Protein AF-A0A2W6V1S8-F1 (afdb_monomer_lite)

Structure (mmCIF, N/CA/C/O backbone):
data_AF-A0A2W6V1S8-F1
#
_entry.id   AF-A0A2W6V1S8-F1
#
loop_
_atom_site.group_PDB
_atom_site.id
_atom_site.type_symbol
_atom_site.label_atom_id
_atom_site.label_alt_id
_atom_site.label_comp_id
_atom_site.label_asym_id
_atom_site.label_entity_id
_atom_site.label_seq_id
_atom_site.pdbx_PDB_ins_code
_atom_site.Cartn_x
_atom_site.Cartn_y
_atom_site.Cartn_z
_atom_site.occupancy
_atom_site.B_iso_or_equiv
_atom_site.auth_seq_id
_atom_site.auth_comp_id
_atom_site.auth_asym_id
_atom_site.auth_atom_id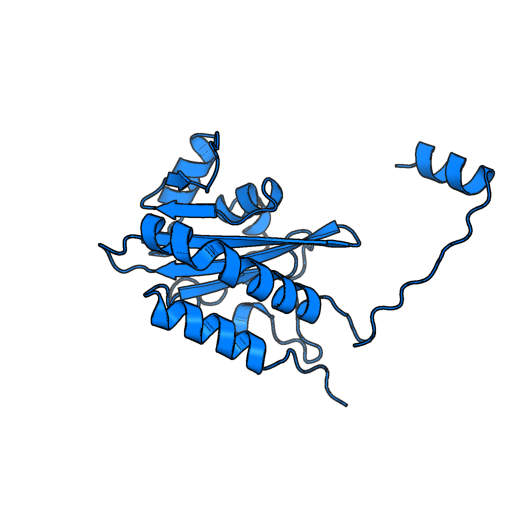
_atom_site.pdbx_PDB_model_num
ATOM 1 N N . MET A 1 1 ? -7.104 -3.682 -29.035 1.00 32.12 1 MET A N 1
ATOM 2 C CA . MET A 1 1 ? -7.881 -4.450 -28.036 1.00 32.12 1 MET A CA 1
ATOM 3 C C . MET A 1 1 ? -7.540 -3.855 -26.681 1.00 32.12 1 MET A C 1
ATOM 5 O O . MET A 1 1 ? -6.360 -3.729 -26.397 1.00 32.12 1 MET A O 1
ATOM 9 N N . ASN A 1 2 ? -8.551 -3.353 -25.969 1.00 35.34 2 ASN A N 1
ATOM 10 C CA . ASN A 1 2 ? -8.453 -2.387 -24.867 1.00 35.34 2 ASN A CA 1
ATOM 11 C C . ASN A 1 2 ? -7.480 -2.772 -23.744 1.00 35.34 2 ASN A C 1
ATOM 13 O O . ASN A 1 2 ? -7.500 -3.899 -23.252 1.00 35.34 2 ASN A O 1
ATOM 17 N N . ALA A 1 3 ? -6.720 -1.776 -23.284 1.00 43.97 3 ALA A N 1
ATOM 18 C CA . ALA A 1 3 ? -6.007 -1.768 -22.014 1.00 43.97 3 ALA A CA 1
ATOM 19 C C . ALA A 1 3 ? -7.018 -1.728 -20.857 1.00 43.97 3 ALA A C 1
ATOM 21 O O . ALA A 1 3 ? -7.276 -0.692 -20.251 1.00 43.97 3 ALA A O 1
ATOM 22 N N . MET A 1 4 ? -7.652 -2.866 -20.600 1.00 51.81 4 MET A N 1
ATOM 23 C CA . MET A 1 4 ? -8.463 -3.060 -19.413 1.00 51.81 4 MET A CA 1
ATOM 24 C C . MET A 1 4 ? -7.493 -3.471 -18.309 1.00 51.81 4 MET A C 1
ATOM 26 O O . MET A 1 4 ? -6.928 -4.565 -18.358 1.00 51.81 4 MET A O 1
ATOM 30 N N . LEU A 1 5 ? -7.275 -2.597 -17.320 1.00 60.44 5 LEU A N 1
ATOM 31 C CA . LEU A 1 5 ? -6.944 -3.073 -15.975 1.00 60.44 5 LEU A CA 1
ATOM 32 C C . LEU A 1 5 ? -7.872 -4.264 -15.713 1.00 60.44 5 LEU A C 1
ATOM 34 O O . LEU A 1 5 ? -9.068 -4.106 -15.977 1.00 60.44 5 LEU A O 1
ATOM 38 N N . PRO A 1 6 ? -7.391 -5.447 -15.295 1.00 69.25 6 PRO A N 1
ATOM 39 C CA . PRO A 1 6 ? -8.300 -6.561 -15.104 1.00 69.25 6 PRO A CA 1
ATOM 40 C C . PRO A 1 6 ? -9.318 -6.115 -14.056 1.00 69.25 6 PRO A C 1
ATOM 42 O O . PRO A 1 6 ? -8.948 -5.931 -12.900 1.00 69.25 6 PRO A O 1
ATOM 45 N N . ILE A 1 7 ? -10.567 -5.876 -14.465 1.00 77.94 7 ILE A N 1
ATOM 46 C CA . ILE A 1 7 ? -11.689 -5.546 -13.572 1.00 77.94 7 ILE A CA 1
ATOM 47 C C . ILE A 1 7 ? -11.713 -6.540 -12.406 1.00 77.94 7 ILE A C 1
ATOM 49 O O . ILE A 1 7 ? -11.871 -6.152 -11.258 1.00 77.94 7 ILE A O 1
ATOM 53 N N . GLU A 1 8 ? -11.346 -7.789 -12.691 1.00 86.06 8 GLU A N 1
ATOM 54 C CA . GLU A 1 8 ? -11.110 -8.851 -11.719 1.00 86.06 8 GLU A CA 1
ATOM 55 C C . GLU A 1 8 ? -10.179 -8.471 -10.552 1.00 86.06 8 GLU A C 1
ATOM 57 O O . GLU A 1 8 ? -10.415 -8.910 -9.431 1.00 86.06 8 GLU A O 1
ATOM 62 N N . LEU A 1 9 ? -9.107 -7.698 -10.775 1.00 91.56 9 LEU A N 1
ATOM 63 C CA . LEU A 1 9 ? -8.209 -7.246 -9.703 1.00 91.56 9 LEU A CA 1
ATOM 64 C C . LEU A 1 9 ? -8.849 -6.144 -8.860 1.00 91.56 9 LEU A C 1
ATOM 66 O O . LEU A 1 9 ? -8.653 -6.131 -7.648 1.00 91.56 9 LEU A O 1
ATOM 70 N N . VAL A 1 10 ? -9.605 -5.238 -9.487 1.00 92.31 10 VAL A N 1
ATOM 71 C CA . VAL A 1 10 ? -10.361 -4.202 -8.769 1.00 92.31 10 VAL A CA 1
ATOM 72 C C . VAL A 1 10 ? -11.401 -4.869 -7.871 1.00 92.31 10 VAL A C 1
ATOM 74 O O . VAL A 1 10 ? -11.413 -4.611 -6.669 1.00 92.31 10 VAL A O 1
ATOM 77 N N . ASP A 1 11 ? -12.177 -5.802 -8.424 1.00 93.56 11 ASP A N 1
ATOM 78 C CA . ASP A 1 11 ? -13.188 -6.567 -7.693 1.00 93.56 11 ASP A CA 1
ATOM 79 C C . ASP A 1 11 ? -12.556 -7.375 -6.553 1.00 93.56 11 ASP A C 1
ATOM 81 O O . ASP A 1 11 ? -13.008 -7.298 -5.416 1.00 93.56 11 ASP A O 1
ATOM 85 N N . GLN A 1 12 ? -11.434 -8.065 -6.797 1.00 95.19 12 GLN A N 1
ATOM 86 C CA . GLN A 1 12 ? -10.714 -8.795 -5.745 1.00 95.19 12 GLN A CA 1
ATOM 87 C C . GLN A 1 12 ? -10.248 -7.884 -4.604 1.00 95.19 12 GLN A C 1
ATOM 89 O O . GLN A 1 12 ? -10.303 -8.295 -3.441 1.00 95.19 12 GLN A O 1
ATOM 94 N N . ILE A 1 13 ? -9.762 -6.678 -4.913 1.00 96.12 13 ILE A N 1
ATOM 95 C CA . ILE A 1 13 ? -9.320 -5.703 -3.906 1.00 96.12 13 ILE A CA 1
ATOM 96 C C . ILE A 1 13 ? -10.511 -5.222 -3.073 1.00 96.12 13 ILE A C 1
ATOM 98 O O . ILE A 1 13 ? -10.408 -5.195 -1.841 1.00 96.12 13 ILE A O 1
ATOM 102 N N . LEU A 1 14 ? -11.624 -4.880 -3.729 1.00 95.62 14 LEU A N 1
ATOM 103 C CA . LEU A 1 14 ? -12.863 -4.455 -3.077 1.00 95.62 14 LEU A CA 1
ATOM 104 C C . LEU A 1 14 ? -13.425 -5.568 -2.187 1.00 95.62 14 LEU A C 1
ATOM 106 O O . LEU A 1 14 ? -13.671 -5.345 -1.002 1.00 95.62 14 LEU A O 1
ATOM 110 N N . ASP A 1 15 ? -13.544 -6.784 -2.716 1.00 96.06 15 ASP A N 1
ATOM 111 C CA . ASP A 1 15 ? -14.079 -7.947 -2.007 1.00 96.06 15 ASP A CA 1
ATOM 112 C C . ASP A 1 15 ? -13.255 -8.302 -0.768 1.00 96.06 15 ASP A C 1
ATOM 114 O O . ASP A 1 15 ? -13.813 -8.658 0.273 1.00 96.06 15 ASP A O 1
ATOM 118 N N . HIS A 1 16 ? -11.923 -8.205 -0.843 1.00 96.56 16 HIS A N 1
ATOM 119 C CA . HIS A 1 16 ? -11.081 -8.377 0.342 1.00 96.56 16 HIS A CA 1
ATOM 120 C C . HIS A 1 16 ? -11.348 -7.277 1.369 1.00 96.56 16 HIS A C 1
ATOM 122 O O . HIS A 1 16 ? -11.571 -7.594 2.533 1.00 96.56 16 HIS A O 1
ATOM 128 N N . GLY A 1 17 ? -11.404 -6.010 0.955 1.00 96.38 17 GLY A N 1
ATOM 129 C CA . GLY A 1 17 ? -11.733 -4.911 1.863 1.00 96.38 17 GLY A CA 1
ATOM 130 C C . GLY A 1 17 ? -13.058 -5.115 2.587 1.00 96.38 17 GLY A C 1
ATOM 131 O O . GLY A 1 17 ? -13.111 -5.071 3.816 1.00 96.38 17 GLY A O 1
ATOM 132 N N . HIS A 1 18 ? -14.116 -5.431 1.841 1.00 96.00 18 HIS A N 1
ATOM 133 C CA . HIS A 1 18 ? -15.441 -5.669 2.404 1.00 96.00 18 HIS A CA 1
ATOM 134 C C . HIS A 1 18 ? -15.468 -6.851 3.378 1.00 96.00 18 HIS A C 1
ATOM 136 O O . HIS A 1 18 ? -15.977 -6.703 4.490 1.00 96.00 18 HIS A O 1
ATOM 142 N N . ARG A 1 19 ? -14.882 -8.002 3.016 1.00 96.75 19 ARG A N 1
ATOM 143 C CA . ARG A 1 19 ? -14.847 -9.184 3.899 1.00 96.75 19 ARG A CA 1
ATOM 144 C C . ARG A 1 19 ? -14.051 -8.954 5.181 1.00 96.75 19 ARG A C 1
ATOM 146 O O . ARG A 1 19 ? -14.350 -9.581 6.193 1.00 96.75 19 ARG A O 1
ATOM 153 N N . LEU A 1 20 ? -13.049 -8.080 5.138 1.00 96.56 20 LEU A N 1
ATOM 154 C CA . LEU A 1 20 ? -12.189 -7.775 6.280 1.00 96.56 20 LEU A CA 1
ATOM 155 C C . LEU A 1 20 ? -12.714 -6.624 7.147 1.00 96.56 20 LEU A C 1
ATOM 157 O O . LEU A 1 20 ? -12.102 -6.313 8.163 1.00 96.56 20 LEU A O 1
ATOM 161 N N . GLY A 1 21 ? -13.831 -5.988 6.777 1.00 95.88 21 GLY A N 1
ATOM 162 C CA . GLY A 1 21 ? -14.330 -4.805 7.484 1.00 95.88 21 GLY A CA 1
ATOM 163 C C . GLY A 1 21 ? -13.488 -3.547 7.240 1.00 95.88 21 GLY A C 1
ATOM 164 O O . GLY A 1 21 ? -13.542 -2.609 8.033 1.00 95.88 21 GLY A O 1
ATOM 165 N N . LEU A 1 22 ? -12.738 -3.516 6.133 1.00 95.38 22 LEU A N 1
ATOM 166 C CA . LEU A 1 22 ? -11.906 -2.407 5.661 1.00 95.38 22 LEU A CA 1
ATOM 167 C C . LEU A 1 22 ? -12.401 -1.905 4.284 1.00 95.38 22 LEU A C 1
ATOM 169 O O . LEU A 1 22 ? -11.700 -2.062 3.282 1.00 95.38 22 LEU A O 1
ATOM 173 N N . PRO A 1 23 ? -13.630 -1.358 4.188 1.00 93.81 23 PRO A N 1
ATOM 174 C CA . PRO A 1 23 ? -14.285 -1.086 2.905 1.00 93.81 23 PRO A CA 1
ATOM 175 C C . PRO A 1 23 ? -13.786 0.182 2.194 1.00 93.81 23 PRO A C 1
ATOM 177 O O . PRO A 1 23 ? -14.121 0.396 1.032 1.00 93.81 23 PRO A O 1
ATOM 180 N N . LEU A 1 24 ? -13.044 1.055 2.879 1.00 91.81 24 LEU A N 1
ATOM 181 C CA . LEU A 1 24 ? -12.562 2.313 2.313 1.00 91.81 24 LEU A CA 1
ATOM 182 C C . LEU A 1 24 ? -11.237 2.048 1.603 1.00 91.81 24 LEU A C 1
ATOM 184 O O . LEU A 1 24 ? -10.205 1.891 2.254 1.00 91.81 24 LEU A O 1
ATOM 188 N N . ILE A 1 25 ? -11.267 1.973 0.274 1.00 92.44 25 ILE A N 1
ATOM 189 C CA . ILE A 1 25 ? -10.089 1.595 -0.511 1.00 92.44 25 ILE A CA 1
ATOM 190 C C . ILE A 1 25 ? -9.482 2.815 -1.183 1.00 92.44 25 ILE A C 1
ATOM 192 O O . ILE A 1 25 ? -10.181 3.538 -1.885 1.00 92.44 25 ILE A O 1
ATOM 196 N N . ALA A 1 26 ? -8.178 3.011 -1.004 1.00 90.06 26 ALA A N 1
ATOM 197 C CA . ALA A 1 26 ? -7.382 3.975 -1.759 1.00 90.06 26 ALA A CA 1
ATOM 198 C C . ALA A 1 26 ? -6.254 3.278 -2.510 1.00 90.06 26 ALA A C 1
ATOM 200 O O . ALA A 1 26 ? -5.724 2.249 -2.093 1.00 90.06 26 ALA A O 1
ATOM 201 N N . THR A 1 27 ? -5.811 3.910 -3.588 1.00 89.69 27 THR A N 1
ATOM 202 C CA . THR A 1 27 ? -4.570 3.547 -4.263 1.00 89.69 27 THR A CA 1
ATOM 203 C C . THR A 1 27 ? -3.808 4.765 -4.777 1.00 89.69 27 THR A C 1
ATOM 205 O O . THR A 1 27 ? -4.380 5.802 -5.118 1.00 89.69 27 THR A O 1
ATOM 208 N N . CYS A 1 28 ? -2.492 4.630 -4.859 1.00 87.31 28 CYS A N 1
ATOM 209 C CA . CYS A 1 28 ? -1.649 5.486 -5.675 1.00 87.31 28 CYS A CA 1
ATOM 210 C C . CYS A 1 28 ? -0.793 4.564 -6.538 1.00 87.31 28 CYS A C 1
ATOM 212 O O . CYS A 1 28 ? -0.015 3.785 -5.994 1.00 87.31 28 CYS A O 1
ATOM 214 N N . ALA A 1 29 ? -0.965 4.604 -7.861 1.00 84.50 29 ALA A N 1
ATOM 215 C CA . ALA A 1 29 ? -0.237 3.693 -8.747 1.00 84.50 29 ALA A CA 1
ATOM 216 C C . ALA A 1 29 ? 1.224 4.112 -8.967 1.00 84.50 29 ALA A C 1
ATOM 218 O O . ALA A 1 29 ? 2.044 3.257 -9.288 1.00 84.50 29 ALA A O 1
ATOM 219 N N . ASP A 1 30 ? 1.538 5.396 -8.764 1.00 86.56 30 ASP A N 1
ATOM 220 C CA . ASP A 1 30 ? 2.907 5.902 -8.767 1.00 86.56 30 ASP A CA 1
ATOM 221 C C . ASP A 1 30 ? 3.039 7.206 -7.954 1.00 86.56 30 ASP A C 1
ATOM 223 O O . ASP A 1 30 ? 2.690 8.296 -8.401 1.00 86.56 30 ASP A O 1
ATOM 227 N N . ILE A 1 31 ? 3.564 7.070 -6.741 1.00 84.25 31 ILE A N 1
ATOM 228 C CA . ILE A 1 31 ? 3.901 8.114 -5.768 1.00 84.25 31 ILE A CA 1
ATOM 229 C C . ILE A 1 31 ? 5.137 8.923 -6.210 1.00 84.25 31 ILE A C 1
ATOM 231 O O . ILE A 1 31 ? 5.387 10.017 -5.686 1.00 84.25 31 ILE A O 1
ATOM 235 N N . SER A 1 32 ? 5.953 8.378 -7.120 1.00 77.44 32 SER A N 1
ATOM 236 C CA . SER A 1 32 ? 7.147 9.049 -7.649 1.00 77.44 32 SER A CA 1
ATOM 237 C C . SER A 1 32 ?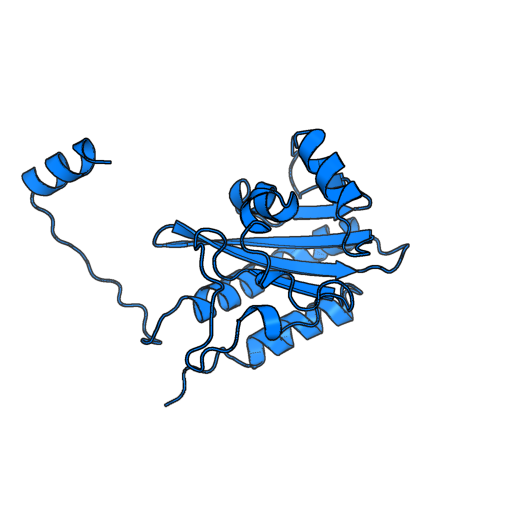 6.814 10.039 -8.772 1.00 77.44 32 SER A C 1
ATOM 239 O O . SER A 1 32 ? 7.579 10.970 -9.028 1.00 77.44 32 SER A O 1
ATOM 241 N N . SER A 1 33 ? 5.641 9.891 -9.393 1.00 78.00 33 SER A N 1
ATOM 242 C CA . SER A 1 33 ? 5.143 10.781 -10.436 1.00 78.00 33 SER A CA 1
ATOM 243 C C . SER A 1 33 ? 4.378 11.972 -9.852 1.00 78.00 33 SER A C 1
ATOM 245 O O . SER A 1 33 ? 3.507 11.833 -8.997 1.00 78.00 33 SER A O 1
ATOM 247 N N . ALA A 1 34 ? 4.637 13.168 -10.390 1.00 68.50 34 ALA A N 1
ATOM 248 C CA . ALA A 1 34 ? 3.836 14.364 -10.106 1.00 68.50 34 ALA A CA 1
ATOM 249 C C . ALA A 1 34 ? 2.453 14.338 -10.790 1.00 68.50 34 ALA A C 1
ATOM 251 O O . ALA A 1 34 ? 1.588 15.159 -10.486 1.00 68.50 34 ALA A O 1
ATOM 252 N N . ARG A 1 35 ? 2.247 13.427 -11.750 1.00 73.06 35 ARG A N 1
ATOM 253 C CA . ARG A 1 35 ? 0.972 13.235 -12.451 1.00 73.06 35 ARG A CA 1
ATOM 254 C C . ARG A 1 35 ? 0.260 12.002 -11.896 1.00 73.06 35 ARG A C 1
ATOM 256 O O . ARG A 1 35 ? 0.900 10.951 -11.816 1.00 73.06 35 ARG A O 1
ATOM 263 N N . PRO A 1 36 ? -1.045 12.086 -11.581 1.00 73.75 36 PRO A N 1
ATOM 264 C CA . PRO A 1 36 ? -1.817 10.918 -11.182 1.00 73.75 36 PRO A CA 1
ATOM 265 C C . PRO A 1 36 ? -1.754 9.835 -12.257 1.00 73.75 36 PRO A C 1
ATOM 267 O O . PRO A 1 36 ? -1.885 10.133 -13.444 1.00 73.75 36 PRO A O 1
ATOM 270 N N . ALA A 1 37 ? -1.596 8.583 -11.838 1.00 79.06 37 ALA A N 1
ATOM 271 C CA . ALA A 1 37 ? -1.686 7.451 -12.747 1.00 79.06 37 ALA A CA 1
ATOM 272 C C . ALA A 1 37 ? -3.083 7.373 -13.382 1.00 79.06 37 ALA A C 1
ATOM 274 O O . ALA A 1 37 ? -4.101 7.561 -12.703 1.00 79.06 37 ALA A O 1
ATOM 275 N N . GLN A 1 38 ? -3.122 7.080 -14.679 1.00 82.69 38 GLN A N 1
ATOM 276 C CA . GLN A 1 38 ? -4.340 7.028 -15.483 1.00 82.69 38 GLN A CA 1
ATOM 277 C C . GLN A 1 38 ? -4.412 5.724 -16.275 1.00 82.69 38 GLN A C 1
ATOM 279 O O . GLN A 1 38 ? -3.388 5.161 -16.659 1.00 82.69 38 GLN A O 1
ATOM 284 N N . LEU A 1 39 ? -5.633 5.268 -16.534 1.00 79.25 39 LEU A N 1
ATOM 285 C CA . LEU A 1 39 ? -5.911 4.242 -17.529 1.00 79.25 39 LEU A CA 1
ATOM 286 C C . LEU A 1 39 ? -5.692 4.792 -18.938 1.00 79.25 39 LEU A C 1
ATOM 288 O O . LEU A 1 39 ? -5.562 5.999 -19.141 1.00 79.25 39 LEU A O 1
ATOM 292 N N . ALA A 1 40 ? -5.719 3.901 -19.929 1.00 78.25 40 ALA A N 1
ATOM 293 C CA . ALA A 1 40 ? -5.558 4.283 -21.330 1.00 78.25 40 ALA A CA 1
ATOM 294 C C . ALA A 1 40 ? -6.633 5.263 -21.832 1.00 78.25 40 ALA A C 1
ATOM 296 O O . ALA A 1 40 ? -6.384 6.007 -22.774 1.00 78.25 40 ALA A O 1
ATOM 297 N N . ASP A 1 41 ? -7.813 5.285 -21.208 1.00 80.19 41 ASP A N 1
ATOM 298 C CA . ASP A 1 41 ? -8.885 6.233 -21.524 1.00 80.19 41 ASP A CA 1
ATOM 299 C C . ASP A 1 41 ? -8.778 7.570 -20.755 1.00 80.19 41 ASP A C 1
ATOM 301 O O . ASP A 1 41 ? -9.638 8.438 -20.900 1.00 80.19 41 ASP A O 1
ATOM 305 N N . GLY A 1 42 ? -7.722 7.760 -19.953 1.00 81.44 42 GLY A N 1
ATOM 306 C CA . GLY A 1 42 ? -7.498 8.950 -19.130 1.00 81.44 42 GLY A CA 1
ATOM 307 C C . GLY A 1 42 ? -8.171 8.908 -17.755 1.00 81.44 42 GLY A C 1
ATOM 308 O O . GLY A 1 42 ? -7.977 9.831 -16.958 1.00 81.44 42 GLY A O 1
ATOM 309 N N . THR A 1 43 ? -8.925 7.851 -17.433 1.00 83.94 43 THR A N 1
ATOM 310 C CA . THR A 1 43 ? -9.548 7.688 -16.113 1.00 83.94 43 THR A CA 1
ATOM 311 C C . THR A 1 43 ? -8.469 7.566 -15.033 1.00 83.94 43 THR A C 1
ATOM 313 O O . THR A 1 43 ? -7.591 6.711 -15.150 1.00 83.94 43 THR A O 1
ATOM 316 N N . PRO A 1 44 ? -8.489 8.379 -13.960 1.00 84.00 44 PRO A N 1
ATOM 317 C CA . PRO A 1 44 ? -7.546 8.224 -12.856 1.00 84.00 44 PRO A CA 1
ATOM 318 C C . PRO A 1 44 ? -7.682 6.846 -12.199 1.00 84.00 44 PRO A C 1
ATOM 320 O O . PRO A 1 44 ? -8.768 6.461 -11.784 1.00 84.00 44 PRO A O 1
ATOM 323 N N . VAL A 1 45 ? -6.578 6.121 -12.017 1.00 85.81 45 VAL A N 1
ATOM 324 C CA . VAL A 1 45 ? -6.600 4.786 -11.381 1.00 85.81 45 VAL A CA 1
ATOM 325 C C . VAL A 1 45 ? -7.252 4.832 -9.992 1.00 85.81 45 VAL A C 1
ATOM 327 O O . VAL A 1 45 ? -7.997 3.936 -9.607 1.00 85.81 45 VAL A O 1
ATOM 330 N N . ALA A 1 46 ? -7.016 5.912 -9.248 1.00 85.06 46 ALA A N 1
ATOM 331 C CA . ALA A 1 46 ? -7.577 6.110 -7.919 1.00 85.06 46 ALA A CA 1
ATOM 332 C C . ALA A 1 46 ? -9.112 6.244 -7.902 1.00 85.06 46 ALA A C 1
ATOM 334 O O . ALA A 1 46 ? -9.725 5.912 -6.892 1.00 85.06 46 ALA A O 1
ATOM 335 N N . SER A 1 47 ? -9.750 6.662 -9.007 1.00 86.12 47 SER A N 1
ATOM 336 C CA . SER A 1 47 ? -11.214 6.777 -9.069 1.00 86.12 47 SER A CA 1
ATOM 337 C C . SER A 1 47 ? -11.933 5.438 -9.228 1.00 86.12 47 SER A C 1
ATOM 339 O O . SER A 1 47 ? -13.159 5.411 -9.217 1.00 86.12 47 SER A O 1
ATOM 341 N N . LEU A 1 48 ? -11.194 4.335 -9.383 1.00 87.06 48 LEU A N 1
ATOM 342 C CA . LEU A 1 48 ? -11.757 2.983 -9.410 1.00 87.06 48 LEU A CA 1
ATOM 343 C C . LEU A 1 48 ? -12.214 2.509 -8.026 1.00 87.06 48 LEU A C 1
ATOM 345 O O . LEU A 1 48 ? -12.931 1.517 -7.930 1.00 87.06 48 LEU A O 1
ATOM 349 N N . PHE A 1 49 ? -11.804 3.206 -6.964 1.00 87.75 49 PHE A N 1
ATOM 350 C CA . PHE A 1 49 ? -12.059 2.799 -5.593 1.00 87.75 49 PHE A CA 1
ATOM 351 C C . PHE A 1 49 ? -12.837 3.857 -4.802 1.00 87.75 49 PHE A C 1
ATOM 353 O O . PHE A 1 49 ? -12.592 5.058 -4.949 1.00 87.75 49 PHE A O 1
ATOM 360 N N . PRO A 1 50 ? -13.752 3.430 -3.917 1.00 76.50 50 PRO A N 1
ATOM 361 C CA . PRO A 1 50 ? -14.499 4.331 -3.056 1.00 76.50 50 PRO A CA 1
ATOM 362 C C . PRO A 1 50 ? -13.652 4.743 -1.838 1.00 76.50 50 PRO A C 1
ATOM 364 O O . PRO A 1 50 ? -13.772 4.168 -0.755 1.00 76.50 50 PRO A O 1
ATOM 367 N N . PHE A 1 51 ? -12.801 5.762 -1.990 1.00 75.88 51 PHE A N 1
ATOM 368 C CA . PHE A 1 51 ? -12.037 6.324 -0.869 1.00 75.88 51 PHE A CA 1
ATOM 369 C C . PHE A 1 51 ? -12.746 7.532 -0.243 1.00 75.88 51 PHE A C 1
ATOM 371 O O . PHE A 1 51 ? -12.473 8.654 -0.647 1.00 75.88 51 PHE A O 1
ATOM 378 N N . SER A 1 52 ? -13.625 7.287 0.740 1.00 65.50 52 SER A N 1
ATOM 379 C CA . SER A 1 52 ? -14.331 8.273 1.596 1.00 65.50 52 SER A CA 1
ATOM 380 C C . SER A 1 52 ? -15.083 9.422 0.879 1.00 65.50 52 SER A C 1
ATOM 382 O O . SER A 1 52 ? -14.621 10.021 -0.088 1.00 65.50 52 SER A O 1
ATOM 384 N N . GLN A 1 53 ? -16.266 9.802 1.375 1.00 56.75 53 GLN A N 1
ATOM 385 C CA . GLN A 1 53 ? -17.041 10.900 0.768 1.00 56.75 53 GLN A CA 1
ATOM 386 C C . GLN A 1 53 ? -16.304 12.250 0.829 1.00 56.75 53 GLN A C 1
ATOM 388 O O . GLN A 1 53 ? -16.360 13.019 -0.130 1.00 56.75 53 GLN A O 1
ATOM 393 N N . ASP A 1 54 ? -15.530 12.489 1.889 1.00 57.91 54 ASP A N 1
ATOM 394 C CA . ASP A 1 54 ? -14.766 13.730 2.088 1.00 57.91 54 ASP A CA 1
ATOM 395 C C . ASP A 1 54 ? -13.399 13.721 1.379 1.00 57.91 54 ASP A C 1
ATOM 397 O O . ASP A 1 54 ? -12.683 14.724 1.367 1.00 57.91 54 ASP A O 1
ATOM 401 N N . ALA A 1 55 ? -13.027 12.591 0.767 1.00 59.88 55 ALA A N 1
ATOM 402 C CA . ALA A 1 55 ? -11.742 12.388 0.104 1.00 59.88 55 ALA A CA 1
ATOM 403 C C . ALA A 1 55 ? -11.877 11.896 -1.345 1.00 59.88 55 ALA A C 1
ATOM 405 O O . ALA A 1 55 ? -10.869 11.532 -1.945 1.00 59.88 55 ALA A O 1
ATOM 406 N N . GLY A 1 56 ? -13.072 11.951 -1.949 1.00 58.75 56 GLY A N 1
ATOM 407 C CA . GLY A 1 56 ? -13.394 11.374 -3.267 1.00 58.75 56 GLY A CA 1
ATOM 408 C C . GLY A 1 56 ? -12.612 11.916 -4.476 1.00 58.75 56 GLY A C 1
ATOM 409 O O . GLY A 1 56 ? -12.916 11.578 -5.615 1.00 58.75 56 GLY A O 1
ATOM 410 N N . ALA A 1 57 ? -11.614 12.770 -4.250 1.00 65.75 57 ALA A N 1
ATOM 411 C CA . ALA A 1 57 ? -10.638 13.206 -5.237 1.00 65.75 57 ALA A CA 1
ATOM 412 C C . ALA A 1 57 ? -9.255 13.473 -4.615 1.00 65.75 57 ALA A C 1
ATOM 414 O O . ALA A 1 57 ? -8.535 14.351 -5.091 1.00 65.75 57 ALA A O 1
ATOM 415 N N . TYR A 1 58 ? -8.871 12.752 -3.555 1.00 68.19 58 TYR A N 1
ATOM 416 C CA . TYR A 1 58 ? -7.588 12.934 -2.859 1.00 68.19 58 TYR A CA 1
ATOM 417 C C . TYR A 1 58 ? -6.388 12.927 -3.823 1.00 68.19 58 TYR A C 1
ATOM 419 O O . TYR A 1 58 ? -5.435 13.675 -3.640 1.00 68.19 58 TYR A O 1
ATOM 427 N N . TRP A 1 59 ? -6.466 12.164 -4.917 1.00 67.50 59 TRP A N 1
ATOM 428 C CA . TRP A 1 59 ? -5.449 12.102 -5.971 1.00 67.50 59 TRP A CA 1
ATOM 429 C C . TRP A 1 59 ? -5.301 13.387 -6.803 1.00 67.50 59 TRP A C 1
ATOM 431 O O . TRP A 1 59 ? -4.356 13.498 -7.579 1.00 67.50 59 TRP A O 1
ATOM 441 N N . ARG A 1 60 ? -6.218 14.358 -6.689 1.00 68.00 60 ARG A N 1
ATOM 442 C CA . ARG A 1 60 ? -6.075 15.691 -7.305 1.00 68.00 60 ARG A CA 1
ATOM 443 C C . ARG A 1 60 ? -5.186 16.621 -6.476 1.00 68.00 60 ARG A C 1
ATOM 445 O O . ARG A 1 60 ? -4.747 17.644 -6.992 1.00 68.00 60 ARG A O 1
ATOM 452 N N . GLN A 1 61 ? -4.927 16.286 -5.212 1.00 66.94 61 GLN A N 1
ATOM 453 C CA . GLN A 1 61 ? -4.021 17.036 -4.345 1.00 66.94 61 GLN A CA 1
ATOM 454 C C . GLN A 1 61 ? -2.580 16.643 -4.701 1.00 66.94 61 GLN A C 1
ATOM 456 O O . GLN A 1 61 ? -2.063 15.633 -4.233 1.00 66.94 61 GLN A O 1
ATOM 461 N N . GLY A 1 62 ? -1.935 17.406 -5.590 1.00 56.62 62 GLY A N 1
ATOM 462 C CA . GLY A 1 62 ? -0.580 17.096 -6.079 1.00 56.62 62 GLY A CA 1
ATOM 463 C C . GLY A 1 62 ? 0.506 17.114 -4.991 1.00 56.62 62 GLY A C 1
ATOM 464 O O . GLY A 1 62 ? 1.560 16.509 -5.158 1.00 56.62 62 GLY A O 1
ATOM 465 N N . ASP A 1 63 ? 0.238 17.763 -3.858 1.00 60.00 63 ASP A N 1
ATOM 466 C CA . ASP A 1 63 ? 1.095 17.827 -2.671 1.00 60.00 63 ASP A CA 1
ATOM 467 C C . ASP A 1 63 ? 0.788 16.732 -1.636 1.00 60.00 63 ASP A C 1
ATOM 469 O O . ASP A 1 63 ? 1.540 16.564 -0.672 1.00 60.00 63 ASP A O 1
ATOM 473 N N . LEU A 1 64 ? -0.274 15.942 -1.838 1.00 62.88 64 LEU A N 1
ATOM 474 C CA . LEU A 1 64 ? -0.614 14.804 -0.983 1.00 62.88 64 LEU A CA 1
ATOM 475 C C . LEU A 1 64 ? 0.587 13.872 -0.844 1.00 62.88 64 LEU A C 1
ATOM 477 O O . LEU A 1 64 ? 0.937 13.450 0.255 1.00 62.88 64 LEU A O 1
ATOM 481 N N . ALA A 1 65 ? 1.275 13.621 -1.957 1.00 59.69 65 ALA A N 1
ATOM 482 C CA . ALA A 1 65 ? 2.450 12.774 -1.977 1.00 59.69 65 ALA A CA 1
ATOM 483 C C . ALA A 1 65 ? 3.647 13.366 -1.212 1.00 59.69 65 ALA A C 1
ATOM 485 O O . ALA A 1 65 ? 4.570 12.622 -0.898 1.00 59.69 65 ALA A O 1
ATOM 486 N N . LEU A 1 66 ? 3.677 14.669 -0.921 1.00 60.97 66 LEU A N 1
ATOM 487 C CA . LEU A 1 66 ? 4.800 15.335 -0.248 1.00 60.97 66 LEU A CA 1
ATOM 488 C C . LEU A 1 66 ? 4.640 15.395 1.272 1.00 60.97 66 LEU A C 1
ATOM 490 O O . LEU A 1 66 ? 5.642 15.460 1.980 1.00 60.97 66 LEU A O 1
ATOM 494 N N . HIS A 1 67 ? 3.404 15.368 1.772 1.00 67.25 67 HIS A N 1
ATOM 495 C CA . HIS A 1 67 ? 3.136 15.620 3.190 1.00 67.25 67 HIS A CA 1
ATOM 496 C C . HIS A 1 67 ? 2.305 14.548 3.893 1.00 67.25 67 HIS A C 1
ATOM 498 O O . HIS A 1 67 ? 2.197 14.613 5.108 1.00 67.25 67 HIS A O 1
ATOM 504 N N . ASN A 1 68 ? 1.756 13.566 3.174 1.00 79.50 68 ASN A N 1
ATOM 505 C CA . ASN A 1 68 ? 0.971 12.487 3.773 1.00 79.50 68 ASN A CA 1
ATOM 506 C C . ASN A 1 68 ? 1.874 11.441 4.463 1.00 79.50 68 ASN A C 1
ATOM 508 O O . ASN A 1 68 ? 2.802 10.901 3.848 1.00 79.50 68 ASN A O 1
ATOM 512 N N . ALA A 1 69 ? 1.589 11.114 5.725 1.00 83.81 69 ALA A N 1
ATOM 513 C CA . ALA A 1 69 ? 2.343 10.135 6.508 1.00 83.81 69 ALA A CA 1
ATOM 514 C C . ALA A 1 69 ? 2.326 8.735 5.900 1.00 83.81 69 ALA A C 1
ATOM 516 O O . ALA A 1 69 ? 3.372 8.093 5.835 1.00 83.81 69 ALA A O 1
ATOM 517 N N . ILE A 1 70 ? 1.174 8.264 5.417 1.00 86.56 70 ILE A N 1
ATOM 518 C CA . ILE A 1 70 ? 1.057 6.934 4.805 1.00 86.56 70 ILE A CA 1
ATOM 519 C C . ILE A 1 70 ? 1.929 6.851 3.555 1.00 86.56 70 ILE A C 1
ATOM 521 O O . ILE A 1 70 ? 2.660 5.878 3.383 1.00 86.56 70 ILE A O 1
ATOM 525 N N . VAL A 1 71 ? 1.925 7.897 2.725 1.00 86.50 71 VAL A N 1
ATOM 526 C CA . VAL A 1 71 ? 2.811 7.983 1.557 1.00 86.50 71 VAL A CA 1
ATOM 527 C C . VAL A 1 71 ? 4.283 8.010 1.978 1.00 86.50 71 VAL A C 1
ATOM 529 O O . VAL A 1 71 ? 5.114 7.335 1.371 1.00 86.50 71 VAL A O 1
ATOM 532 N N . THR A 1 72 ? 4.613 8.756 3.033 1.00 89.00 72 THR A N 1
ATOM 533 C CA . THR A 1 72 ? 5.980 8.844 3.567 1.00 89.00 72 THR A CA 1
ATOM 534 C C . THR A 1 72 ? 6.485 7.476 4.023 1.00 89.00 72 THR A C 1
ATOM 536 O O . THR A 1 72 ? 7.586 7.071 3.652 1.00 89.00 72 THR A O 1
ATOM 539 N N . VAL A 1 73 ? 5.665 6.724 4.760 1.00 91.31 73 VAL A N 1
ATOM 540 C CA . VAL A 1 73 ? 6.013 5.371 5.212 1.00 91.31 73 VAL A CA 1
ATOM 541 C C . VAL A 1 73 ? 6.060 4.380 4.049 1.00 91.31 73 VAL A C 1
ATOM 543 O O . VAL A 1 73 ? 6.990 3.580 3.987 1.00 91.31 73 VAL A O 1
ATOM 546 N N . ALA A 1 74 ? 5.145 4.467 3.079 1.00 91.75 74 ALA A N 1
ATOM 547 C CA . ALA A 1 74 ? 5.151 3.606 1.893 1.00 91.75 74 ALA A CA 1
ATOM 548 C C . ALA A 1 74 ? 6.414 3.772 1.026 1.00 91.75 74 ALA A C 1
ATOM 550 O O . ALA A 1 74 ? 6.853 2.815 0.392 1.00 91.75 74 ALA A O 1
ATOM 551 N N . ARG A 1 75 ? 7.049 4.953 1.028 1.00 90.44 75 ARG A N 1
ATOM 552 C CA . ARG A 1 75 ? 8.368 5.140 0.394 1.00 90.44 75 ARG A CA 1
ATOM 553 C C . ARG A 1 75 ? 9.510 4.476 1.167 1.00 90.44 75 ARG A C 1
ATOM 555 O O . ARG A 1 75 ? 10.519 4.132 0.562 1.00 90.44 75 ARG A O 1
ATOM 562 N N . GLY A 1 76 ? 9.376 4.333 2.485 1.00 90.50 76 GLY A N 1
ATOM 563 C CA . GLY A 1 76 ? 10.411 3.782 3.365 1.00 90.50 76 GLY A CA 1
ATOM 564 C C . GLY A 1 76 ? 10.316 2.273 3.609 1.00 90.50 76 GLY A C 1
ATOM 565 O O . GLY A 1 76 ? 11.296 1.679 4.057 1.00 90.50 76 GLY A O 1
ATOM 566 N N . LEU A 1 77 ? 9.167 1.653 3.327 1.00 92.25 77 LEU A N 1
ATOM 567 C CA . LEU A 1 77 ? 8.913 0.225 3.537 1.00 92.25 77 LEU A CA 1
ATOM 568 C C . LEU A 1 77 ? 8.494 -0.460 2.238 1.00 92.25 77 LEU A C 1
ATOM 570 O O . LEU A 1 77 ? 7.741 0.098 1.443 1.00 92.25 77 LEU A O 1
ATOM 574 N N . ALA A 1 78 ? 8.976 -1.687 2.043 1.00 90.94 78 ALA A N 1
ATOM 575 C CA . ALA A 1 78 ? 8.592 -2.531 0.911 1.00 90.94 78 ALA A CA 1
ATOM 576 C C . ALA A 1 78 ? 7.565 -3.600 1.312 1.00 90.94 78 ALA A C 1
ATOM 578 O O . ALA A 1 78 ? 6.905 -4.186 0.463 1.00 90.94 78 ALA A O 1
ATOM 579 N N . GLU A 1 79 ? 7.450 -3.879 2.606 1.00 94.12 79 GLU A N 1
ATOM 580 C CA . GLU A 1 79 ? 6.463 -4.775 3.185 1.00 94.12 79 GLU A CA 1
ATOM 581 C C . GLU A 1 79 ? 5.170 -4.045 3.587 1.00 94.12 79 GLU A C 1
ATOM 583 O O . GLU A 1 79 ? 5.179 -2.829 3.809 1.00 94.12 79 GLU A O 1
ATOM 588 N N . PRO A 1 80 ? 4.066 -4.787 3.780 1.00 97.56 80 PRO A N 1
ATOM 589 C CA . PRO A 1 80 ? 2.862 -4.235 4.367 1.00 97.56 80 PRO A CA 1
ATOM 590 C C . PRO A 1 80 ? 3.082 -3.720 5.786 1.00 97.56 80 PRO A C 1
ATOM 592 O O . PRO A 1 80 ? 3.867 -4.256 6.578 1.00 97.56 80 PRO A O 1
ATOM 595 N N . PHE A 1 81 ? 2.297 -2.711 6.123 1.00 97.44 81 PHE A N 1
ATOM 596 C CA . PHE A 1 81 ? 2.175 -2.166 7.465 1.00 97.44 81 PHE A CA 1
ATOM 597 C C . PHE A 1 81 ? 0.710 -1.819 7.729 1.00 97.44 81 PHE A C 1
ATOM 599 O O . PHE A 1 81 ? -0.123 -1.843 6.820 1.00 97.44 81 PHE A O 1
ATOM 606 N N . TYR A 1 82 ? 0.378 -1.509 8.972 1.00 96.62 82 TYR A N 1
ATOM 607 C CA . TYR A 1 82 ? -0.958 -1.078 9.341 1.00 96.62 82 TYR A CA 1
ATOM 608 C C . TYR A 1 82 ? -0.919 0.195 10.176 1.00 96.62 82 TYR A C 1
ATOM 610 O O . TYR A 1 82 ? 0.070 0.522 10.832 1.00 96.62 82 TYR A O 1
ATOM 618 N N . PHE A 1 83 ? -2.019 0.926 10.102 1.00 93.56 83 PHE A N 1
ATOM 619 C CA . PHE A 1 83 ? -2.328 2.077 10.920 1.00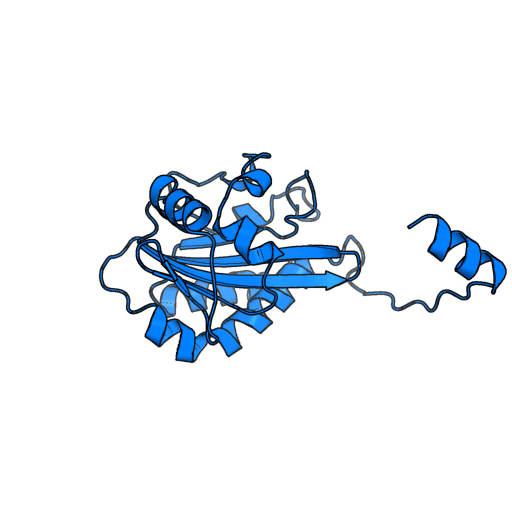 93.56 83 PHE A CA 1
ATOM 620 C C . PHE A 1 83 ? -3.429 1.683 11.901 1.00 93.56 83 PHE A C 1
ATOM 622 O O . PHE A 1 83 ? -4.464 1.166 11.482 1.00 93.56 83 PHE A O 1
ATOM 629 N N . ASP A 1 84 ? -3.220 1.943 13.186 1.00 92.12 84 ASP A N 1
ATOM 630 C CA . ASP A 1 84 ? -4.235 1.777 14.226 1.00 92.12 84 ASP A CA 1
ATOM 631 C C . ASP A 1 84 ? -4.250 3.014 15.124 1.00 92.12 84 ASP A C 1
ATOM 633 O O . ASP A 1 84 ? -3.285 3.268 15.850 1.00 92.12 84 ASP A O 1
ATOM 637 N N . ARG A 1 85 ? -5.329 3.807 15.059 1.00 86.75 85 ARG A N 1
ATOM 638 C CA . ARG A 1 85 ? -5.593 4.933 15.976 1.00 86.75 85 ARG A CA 1
ATOM 639 C C . ARG A 1 85 ? -4.392 5.867 16.165 1.00 86.75 85 ARG A C 1
ATOM 641 O O . ARG A 1 85 ? -4.044 6.281 17.273 1.00 86.75 85 ARG A O 1
ATOM 648 N N . GLY A 1 86 ? -3.735 6.210 15.060 1.00 85.12 86 GLY A N 1
ATOM 649 C CA . GLY A 1 86 ? -2.601 7.131 15.058 1.00 85.12 86 GLY A CA 1
ATOM 650 C C . GLY A 1 86 ? -1.224 6.491 15.177 1.00 85.12 86 GLY A C 1
ATOM 651 O O . GLY A 1 86 ? -0.234 7.217 15.188 1.00 85.12 86 GLY A O 1
ATOM 652 N N . LYS A 1 87 ? -1.143 5.164 15.280 1.00 90.75 87 LYS A N 1
ATOM 653 C CA . LYS A 1 87 ? 0.119 4.424 15.335 1.00 90.75 87 LYS A CA 1
ATOM 654 C C . LYS A 1 87 ? 0.360 3.654 14.059 1.00 90.75 87 LYS A C 1
ATOM 656 O O . LYS A 1 87 ? -0.569 3.083 13.496 1.00 90.75 87 LYS A O 1
ATOM 661 N N . ILE A 1 88 ? 1.614 3.649 13.620 1.00 93.50 88 ILE A N 1
ATOM 662 C CA . ILE A 1 88 ? 2.051 2.892 12.451 1.00 93.50 88 ILE A CA 1
ATOM 663 C C . ILE A 1 88 ? 2.834 1.677 12.934 1.00 93.50 88 ILE A C 1
ATOM 665 O O . ILE A 1 88 ? 3.826 1.791 13.654 1.00 93.50 88 ILE A O 1
ATOM 669 N N . CYS A 1 89 ? 2.378 0.501 12.526 1.00 95.38 89 CYS A N 1
ATOM 670 C CA . CYS A 1 89 ? 2.865 -0.783 13.003 1.00 95.38 89 CYS A CA 1
ATOM 671 C C . CYS A 1 89 ? 3.113 -1.737 11.828 1.00 95.38 89 CYS A C 1
ATOM 673 O O . CYS A 1 89 ? 2.581 -1.556 10.738 1.00 95.38 89 CYS A O 1
ATOM 675 N N . SER A 1 90 ? 3.936 -2.761 12.030 1.00 95.56 90 SER A N 1
ATOM 676 C CA . SER A 1 90 ? 4.242 -3.778 11.019 1.00 95.56 90 SER A CA 1
ATOM 677 C C . SER A 1 90 ? 4.540 -5.114 11.706 1.00 95.56 90 SER A C 1
ATOM 679 O O . SER A 1 90 ? 4.609 -5.181 12.933 1.00 95.56 90 SER A O 1
ATOM 681 N N . TRP A 1 91 ? 4.758 -6.170 10.920 1.00 94.75 91 TRP A N 1
ATOM 682 C CA . TRP A 1 91 ? 5.129 -7.505 11.409 1.00 94.75 91 TRP A CA 1
ATOM 683 C C . TRP A 1 91 ? 6.487 -7.521 12.127 1.00 94.75 91 TRP A C 1
ATOM 685 O O . TRP A 1 91 ? 6.783 -8.432 12.899 1.00 94.75 91 TRP A O 1
ATOM 695 N N . ARG A 1 92 ? 7.334 -6.518 11.861 1.00 93.06 92 ARG A N 1
ATOM 696 C CA . ARG A 1 92 ? 8.629 -6.318 12.515 1.00 93.06 92 ARG A CA 1
ATOM 697 C C . ARG A 1 92 ? 8.670 -4.999 13.287 1.00 93.06 92 ARG A C 1
ATOM 699 O O . ARG A 1 92 ? 7.930 -4.074 12.948 1.00 93.06 92 ARG A O 1
ATOM 706 N N . PRO A 1 93 ? 9.578 -4.866 14.275 1.00 92.31 93 PRO A N 1
ATOM 707 C CA . PRO A 1 93 ? 9.789 -3.604 14.970 1.00 92.31 93 PRO A CA 1
ATOM 708 C C . PRO A 1 93 ? 10.074 -2.462 13.992 1.00 92.31 93 PRO A C 1
ATOM 710 O O . PRO A 1 93 ? 11.004 -2.536 13.187 1.00 92.31 93 PRO A O 1
ATOM 713 N N . LEU A 1 94 ? 9.288 -1.395 14.103 1.00 90.94 94 LEU A N 1
ATOM 714 C CA . LEU A 1 94 ? 9.385 -0.205 13.272 1.00 90.94 94 LEU A CA 1
ATOM 715 C C . LEU A 1 94 ? 9.566 1.020 14.170 1.00 90.94 94 LEU A C 1
ATOM 717 O O . LEU A 1 94 ? 8.848 1.193 15.153 1.00 90.94 94 LEU A O 1
ATOM 721 N N . ARG A 1 95 ? 10.538 1.872 13.840 1.00 90.81 95 ARG A N 1
ATOM 722 C CA . ARG A 1 95 ? 10.696 3.187 14.470 1.00 90.81 95 ARG A CA 1
ATOM 723 C C . ARG A 1 95 ? 10.204 4.238 13.495 1.00 90.81 95 ARG A C 1
ATOM 725 O O . ARG A 1 95 ? 10.868 4.500 12.497 1.00 90.81 95 ARG A O 1
ATOM 732 N N . VAL A 1 96 ? 9.047 4.810 13.795 1.00 91.12 96 VAL A N 1
ATOM 733 C CA . VAL A 1 96 ? 8.460 5.904 13.023 1.00 91.12 96 VAL A CA 1
ATOM 734 C C . VAL A 1 96 ? 8.722 7.209 13.759 1.00 91.12 96 VAL A C 1
ATOM 736 O O . VAL A 1 96 ? 8.621 7.263 14.985 1.00 91.12 96 VAL A O 1
ATOM 739 N N . ASP A 1 97 ? 9.101 8.250 13.017 1.00 91.75 97 ASP A N 1
ATOM 740 C CA . ASP A 1 97 ? 9.240 9.588 13.586 1.00 91.75 97 ASP A CA 1
ATOM 741 C C . ASP A 1 97 ? 7.889 10.022 14.193 1.00 91.75 97 ASP A C 1
ATOM 743 O O . ASP A 1 97 ? 6.868 9.955 13.498 1.00 91.75 97 ASP A O 1
ATOM 747 N N . PRO A 1 98 ? 7.842 10.473 15.460 1.00 90.06 98 PRO A N 1
ATOM 748 C CA . PRO A 1 98 ? 6.604 10.931 16.081 1.00 90.06 98 PRO A CA 1
ATOM 749 C C . PRO A 1 98 ? 5.865 12.014 15.284 1.00 90.06 98 PRO A C 1
ATOM 751 O O . PRO A 1 98 ? 4.647 12.118 15.402 1.00 90.06 98 PRO A O 1
ATOM 754 N N . GLU A 1 99 ? 6.555 12.825 14.476 1.00 89.50 99 GLU A N 1
ATOM 755 C CA . GLU A 1 99 ? 5.905 13.822 13.621 1.00 89.50 99 GLU A CA 1
ATOM 756 C C . GLU A 1 99 ? 5.078 13.191 12.496 1.00 89.50 99 GLU A C 1
ATOM 758 O O . GLU A 1 99 ? 4.006 13.705 12.180 1.00 89.50 99 GLU A O 1
ATOM 763 N N . ILE A 1 100 ? 5.517 12.053 11.952 1.00 88.12 100 ILE A N 1
ATOM 764 C CA . ILE A 1 100 ? 4.764 11.293 10.944 1.00 88.12 100 ILE A CA 1
ATOM 765 C C . ILE A 1 100 ? 3.475 10.748 11.570 1.00 88.12 100 ILE A C 1
ATOM 767 O O . ILE A 1 100 ? 2.398 10.896 11.002 1.00 88.12 100 ILE A O 1
ATOM 771 N N . GLU A 1 101 ? 3.549 10.176 12.773 1.00 88.06 101 GLU A N 1
ATOM 772 C CA . GLU A 1 101 ? 2.359 9.676 13.478 1.00 88.06 101 GLU A CA 1
ATOM 773 C C . GLU A 1 101 ? 1.391 10.808 13.860 1.00 88.06 101 GLU A C 1
ATOM 775 O O . GLU A 1 101 ? 0.175 10.673 13.704 1.00 88.06 101 GLU A O 1
ATOM 780 N N . ARG A 1 102 ? 1.917 11.962 14.297 1.00 86.62 102 ARG A N 1
ATOM 781 C CA . ARG A 1 102 ? 1.104 13.162 14.550 1.00 86.62 102 ARG A CA 1
ATOM 782 C C . ARG A 1 102 ? 0.423 13.668 13.280 1.00 86.62 102 ARG A C 1
ATOM 784 O O . ARG A 1 102 ? -0.724 14.102 13.340 1.00 86.62 102 ARG A O 1
ATOM 791 N N . GLU A 1 103 ? 1.107 13.648 12.139 1.00 83.38 103 GLU A N 1
ATOM 792 C CA . GLU A 1 103 ? 0.511 14.016 10.851 1.00 83.38 103 GLU A CA 1
ATOM 793 C C . GLU A 1 103 ? -0.624 13.061 10.470 1.00 83.38 103 GLU A C 1
ATOM 795 O O . GLU A 1 103 ? -1.723 13.542 10.179 1.00 83.38 103 GLU A O 1
ATOM 800 N N . ALA A 1 104 ? -0.404 11.750 10.607 1.00 79.81 104 ALA A N 1
ATOM 801 C CA . ALA A 1 104 ? -1.404 10.727 10.316 1.00 79.81 104 ALA A CA 1
ATOM 802 C C . ALA A 1 104 ? -2.682 10.910 11.154 1.00 79.81 104 ALA A C 1
ATOM 804 O O . ALA A 1 104 ? -3.791 10.751 10.647 1.00 79.81 104 ALA A O 1
ATOM 805 N N . GLN A 1 105 ? -2.539 11.302 12.426 1.00 77.62 105 GLN A N 1
ATOM 806 C CA . GLN A 1 105 ? -3.668 11.622 13.308 1.00 77.62 105 GLN A CA 1
ATOM 807 C C . GLN A 1 105 ? -4.411 12.898 12.888 1.00 77.62 105 GLN A C 1
ATOM 809 O O . GLN A 1 105 ? -5.638 12.941 12.936 1.00 77.62 105 GLN A O 1
ATOM 814 N N . ARG A 1 106 ? -3.686 13.949 12.479 1.00 73.81 106 ARG A N 1
ATOM 815 C CA . ARG A 1 106 ? -4.274 15.258 12.132 1.00 73.81 106 ARG A CA 1
ATOM 816 C C . ARG A 1 106 ? -5.045 15.242 10.820 1.00 73.81 106 ARG A C 1
ATOM 818 O O . ARG A 1 106 ? -6.034 15.957 10.698 1.00 73.81 106 ARG A O 1
ATOM 825 N N . ARG A 1 107 ? -4.566 14.486 9.830 1.00 63.72 107 ARG A N 1
ATOM 826 C CA . ARG A 1 107 ? -5.156 14.435 8.484 1.00 63.72 107 ARG A CA 1
ATOM 827 C C . ARG A 1 107 ? -6.135 13.283 8.288 1.00 63.72 107 ARG A C 1
ATOM 829 O O . ARG A 1 107 ? -6.495 13.022 7.144 1.00 63.72 107 ARG A O 1
ATOM 836 N N . SER A 1 108 ? -6.539 12.587 9.355 1.00 56.81 108 SER A N 1
ATOM 837 C CA . SER A 1 108 ? -7.400 11.412 9.228 1.00 56.81 108 SER A CA 1
ATOM 838 C C . SER A 1 108 ? -8.639 11.758 8.399 1.00 56.81 108 SER A C 1
ATOM 840 O O . SER A 1 108 ? -9.489 12.543 8.818 1.00 56.81 108 SER A O 1
ATOM 842 N N . TYR A 1 109 ? -8.718 11.166 7.203 1.00 61.66 109 TYR A N 1
ATOM 843 C CA . TYR A 1 109 ? -9.841 11.218 6.262 1.00 61.66 109 TYR A CA 1
ATOM 844 C C . TYR A 1 109 ? -11.061 10.447 6.811 1.00 61.66 109 TYR A C 1
ATOM 846 O O . TYR A 1 109 ? -11.699 9.682 6.087 1.00 61.66 109 TYR A O 1
ATOM 854 N N . ALA A 1 110 ? -11.333 10.606 8.112 1.00 67.19 110 ALA A N 1
ATOM 855 C CA . ALA A 1 110 ? -12.181 9.768 8.950 1.00 67.19 110 ALA A CA 1
ATOM 856 C C . ALA A 1 110 ? -11.737 8.292 9.013 1.00 67.19 110 ALA A C 1
ATOM 858 O O . ALA A 1 110 ? -12.573 7.410 9.134 1.00 67.19 110 ALA A O 1
ATOM 859 N N . VAL A 1 111 ? -10.437 7.993 8.919 1.00 81.19 111 VAL A N 1
ATOM 860 C CA . VAL A 1 111 ? -9.909 6.621 9.027 1.00 81.19 111 VAL A CA 1
ATOM 861 C C . VAL A 1 111 ? -9.455 6.337 10.461 1.00 81.19 111 VAL A C 1
ATOM 863 O O . VAL A 1 111 ? -8.573 7.016 10.987 1.00 81.19 111 VAL A O 1
ATOM 866 N N . GLU A 1 112 ? -10.030 5.300 11.064 1.00 87.94 112 GLU A N 1
ATOM 867 C CA . GLU A 1 112 ? -9.655 4.776 12.385 1.00 87.94 112 GLU A CA 1
ATOM 868 C C . GLU A 1 112 ? -8.498 3.777 12.278 1.00 87.94 112 GLU A C 1
ATOM 870 O O . GLU A 1 112 ? -7.532 3.825 13.046 1.00 87.94 112 GLU A O 1
ATOM 875 N N . SER A 1 113 ? -8.574 2.895 11.278 1.00 92.50 113 SER A N 1
ATOM 876 C CA . SER A 1 113 ? -7.597 1.831 11.065 1.00 92.50 113 SER A CA 1
ATOM 877 C C . SER A 1 113 ? -7.420 1.525 9.580 1.00 92.50 113 SER A C 1
ATOM 879 O O . SER A 1 113 ? -8.365 1.643 8.796 1.00 92.50 113 SER A O 1
ATOM 881 N N . ALA A 1 114 ? -6.218 1.109 9.182 1.00 94.69 114 ALA A N 1
ATOM 882 C CA . ALA A 1 114 ? -5.936 0.719 7.804 1.00 94.69 114 ALA A CA 1
ATOM 883 C C . ALA A 1 114 ? -4.817 -0.317 7.687 1.00 94.69 114 ALA A C 1
ATOM 885 O O . ALA A 1 114 ? -3.904 -0.339 8.502 1.00 94.69 114 ALA A O 1
ATOM 886 N N . ILE A 1 115 ? -4.842 -1.111 6.621 1.00 97.50 115 ILE A N 1
ATOM 887 C CA . ILE A 1 115 ? -3.711 -1.903 6.135 1.00 97.50 115 ILE A CA 1
ATOM 888 C C . ILE A 1 115 ? -3.214 -1.265 4.845 1.00 97.50 115 ILE A C 1
ATOM 890 O O . ILE A 1 115 ? -3.996 -0.942 3.951 1.00 97.50 115 ILE A O 1
ATOM 894 N N . VAL A 1 116 ? -1.902 -1.097 4.745 1.00 96.38 116 VAL A N 1
ATOM 895 C CA . VAL A 1 116 ? -1.231 -0.486 3.603 1.00 96.38 116 VAL A CA 1
ATOM 896 C C . VAL A 1 116 ? -0.261 -1.499 3.019 1.00 96.38 116 VAL A C 1
ATOM 898 O O . VAL A 1 116 ? 0.576 -2.045 3.736 1.00 96.38 116 VAL A O 1
ATOM 901 N N . ALA A 1 117 ? -0.357 -1.729 1.713 1.00 97.75 117 ALA A N 1
ATOM 902 C CA . ALA A 1 117 ? 0.582 -2.546 0.955 1.00 97.75 117 ALA A CA 1
ATOM 903 C C . ALA A 1 117 ? 1.340 -1.662 -0.048 1.00 97.75 117 ALA A C 1
ATOM 905 O O . ALA A 1 117 ? 0.805 -1.370 -1.125 1.00 97.75 117 ALA A O 1
ATOM 906 N N . PRO A 1 118 ? 2.560 -1.209 0.296 1.00 96.62 118 PRO A N 1
ATOM 907 C CA . PRO A 1 118 ? 3.466 -0.562 -0.647 1.00 96.62 118 PRO A CA 1
ATOM 908 C C . PRO A 1 118 ? 3.875 -1.522 -1.760 1.00 96.62 118 PRO A C 1
ATOM 910 O O . PRO A 1 118 ? 3.968 -2.725 -1.546 1.00 96.62 118 PRO A O 1
ATOM 913 N N . VAL A 1 119 ? 4.158 -0.990 -2.944 1.00 96.25 119 VAL A N 1
ATOM 914 C CA . VAL A 1 119 ? 4.634 -1.763 -4.090 1.00 96.25 119 VAL A CA 1
ATOM 915 C C . VAL A 1 119 ? 5.778 -1.013 -4.749 1.00 96.25 119 VAL A C 1
ATOM 917 O O . VAL A 1 119 ? 5.581 0.064 -5.301 1.00 96.25 119 VAL A O 1
ATOM 920 N N . HIS A 1 120 ? 6.968 -1.603 -4.733 1.00 94.25 120 HIS A N 1
ATOM 921 C CA . HIS A 1 120 ? 8.148 -1.061 -5.406 1.00 94.25 120 HIS A CA 1
ATOM 922 C C . HIS A 1 120 ? 8.393 -1.864 -6.683 1.00 94.25 120 HIS A C 1
ATOM 924 O O . HIS A 1 120 ? 8.663 -3.065 -6.626 1.00 94.25 120 HIS A O 1
ATOM 930 N N . LEU A 1 121 ? 8.259 -1.215 -7.837 1.00 91.38 121 LEU A N 1
ATOM 931 C CA . LEU A 1 121 ? 8.430 -1.826 -9.155 1.00 91.38 121 LEU A CA 1
ATOM 932 C C . LEU A 1 121 ? 9.760 -1.394 -9.803 1.00 91.38 121 LEU A C 1
ATOM 934 O O . LEU A 1 121 ? 10.400 -0.435 -9.357 1.00 91.38 121 LEU A O 1
ATOM 938 N N . PRO A 1 122 ? 10.200 -2.079 -10.879 1.00 87.38 122 PRO A N 1
ATOM 939 C CA . PRO A 1 122 ? 11.316 -1.615 -11.698 1.00 87.38 122 PRO A CA 1
ATOM 940 C C . PRO A 1 122 ? 11.147 -0.164 -12.175 1.00 87.38 122 PRO A C 1
ATOM 942 O O . PRO A 1 122 ? 10.044 0.375 -12.203 1.00 87.38 122 PRO A O 1
ATOM 945 N N . ALA A 1 123 ? 12.261 0.458 -12.569 1.00 82.62 123 ALA A N 1
ATOM 946 C CA . ALA A 1 123 ? 12.328 1.867 -12.975 1.00 82.62 123 ALA A CA 1
ATOM 947 C C . ALA A 1 123 ? 11.941 2.890 -11.882 1.00 82.62 123 ALA A C 1
ATOM 949 O O . ALA A 1 123 ? 11.787 4.068 -12.184 1.00 82.62 123 ALA A O 1
ATOM 950 N N . GLY A 1 124 ? 11.862 2.470 -10.613 1.00 84.75 124 GLY A N 1
ATOM 951 C CA . GLY A 1 124 ? 11.676 3.376 -9.474 1.00 84.75 124 GLY A CA 1
ATOM 952 C C . GLY A 1 124 ? 10.224 3.755 -9.191 1.00 84.75 124 GLY A C 1
ATOM 953 O O . GLY A 1 124 ? 9.988 4.665 -8.401 1.00 84.75 124 GLY A O 1
ATOM 954 N N . VAL A 1 125 ? 9.261 3.058 -9.800 1.00 88.94 125 VAL A N 1
ATOM 955 C CA . VAL A 1 125 ? 7.836 3.254 -9.518 1.00 88.94 125 VAL A CA 1
ATOM 956 C C . VAL A 1 125 ? 7.522 2.772 -8.101 1.00 88.94 125 VAL A C 1
ATOM 958 O O . VAL A 1 125 ? 7.847 1.640 -7.729 1.00 88.94 125 VAL A O 1
ATOM 961 N N . ILE A 1 126 ? 6.854 3.625 -7.323 1.00 91.69 126 ILE A N 1
ATOM 962 C CA . ILE A 1 126 ? 6.410 3.320 -5.958 1.00 91.69 126 ILE A CA 1
ATOM 963 C C . ILE A 1 126 ? 4.896 3.479 -5.917 1.00 91.69 126 ILE A C 1
ATOM 965 O O . ILE A 1 126 ? 4.399 4.594 -5.982 1.00 91.69 126 ILE A O 1
ATOM 969 N N . GLY A 1 127 ? 4.150 2.390 -5.797 1.00 92.12 127 GLY A N 1
ATOM 970 C CA . GLY A 1 127 ? 2.703 2.418 -5.610 1.00 92.12 127 GLY A CA 1
ATOM 971 C C . GLY A 1 127 ? 2.278 1.987 -4.210 1.00 92.12 127 GLY A C 1
ATOM 972 O O . GLY A 1 127 ? 3.090 1.548 -3.398 1.00 92.12 127 GLY A O 1
ATOM 973 N N . ALA A 1 128 ? 0.983 2.093 -3.928 1.00 94.06 128 ALA A N 1
ATOM 974 C CA . ALA A 1 128 ? 0.373 1.524 -2.733 1.00 94.06 128 ALA A CA 1
ATOM 975 C C . ALA A 1 128 ? -1.114 1.218 -2.951 1.00 94.06 128 ALA A C 1
ATOM 977 O O . ALA A 1 128 ? -1.811 1.936 -3.677 1.00 94.06 128 ALA A O 1
ATOM 978 N N . VAL A 1 129 ? -1.604 0.186 -2.266 1.00 95.06 129 VAL A N 1
ATOM 979 C CA . VAL A 1 129 ? -3.037 -0.041 -2.029 1.00 95.06 129 VAL A CA 1
ATOM 980 C C . VAL A 1 129 ? -3.293 0.046 -0.528 1.00 95.06 129 VAL A C 1
ATOM 982 O O . VAL A 1 129 ? -2.509 -0.460 0.276 1.00 95.06 129 VAL A O 1
ATOM 985 N N . VAL A 1 130 ? -4.369 0.731 -0.159 1.00 94.56 130 VAL A N 1
ATOM 986 C CA . VAL A 1 130 ? -4.780 0.985 1.221 1.00 94.56 130 VAL A CA 1
ATOM 987 C C . VAL A 1 130 ? -6.181 0.424 1.413 1.00 94.56 130 VAL A C 1
ATOM 989 O O . VAL A 1 130 ? -7.095 0.816 0.694 1.00 94.56 130 VAL A O 1
ATOM 992 N N . TRP A 1 131 ? -6.343 -0.448 2.404 1.00 96.06 131 TRP A N 1
ATOM 993 C CA . TRP A 1 131 ? -7.632 -0.932 2.895 1.00 96.06 131 TRP A CA 1
ATOM 994 C C . TRP A 1 131 ? -7.900 -0.301 4.251 1.00 96.06 131 TRP A C 1
ATOM 996 O O . TRP A 1 131 ? -7.163 -0.560 5.197 1.00 96.06 131 TRP A O 1
ATOM 1006 N N . ALA A 1 132 ? -8.932 0.525 4.363 1.00 93.75 132 ALA A N 1
ATOM 1007 C CA . ALA A 1 132 ? -9.190 1.322 5.552 1.00 93.75 132 ALA A CA 1
ATOM 1008 C C . ALA A 1 132 ? -10.630 1.196 6.049 1.00 93.75 132 ALA A C 1
ATOM 1010 O O . ALA A 1 132 ? -11.543 0.783 5.334 1.00 93.75 132 ALA A O 1
ATOM 1011 N N . THR A 1 133 ? -10.837 1.592 7.298 1.00 92.19 133 THR A N 1
ATOM 1012 C CA . THR A 1 133 ? -12.158 1.707 7.908 1.00 92.19 133 THR A CA 1
ATOM 1013 C C . THR A 1 133 ? -12.240 2.947 8.782 1.00 92.19 133 THR A C 1
ATOM 1015 O O . THR A 1 133 ? -11.263 3.348 9.414 1.00 92.19 133 THR A O 1
ATOM 1018 N N . SER A 1 134 ? -13.423 3.548 8.806 1.00 89.81 134 SER A N 1
ATOM 1019 C CA . SER A 1 134 ? -13.815 4.582 9.763 1.00 89.81 134 SER A CA 1
ATOM 1020 C C . SER A 1 134 ? -14.543 4.000 10.975 1.00 89.81 134 SER A C 1
ATOM 1022 O O . SER A 1 134 ? -14.839 4.717 11.927 1.00 89.81 134 SER A O 1
ATOM 1024 N N . ALA A 1 135 ? -14.886 2.707 10.931 1.00 88.88 135 ALA A N 1
ATOM 1025 C CA . ALA A 1 135 ? -15.641 2.066 11.989 1.00 88.88 135 ALA A CA 1
ATOM 1026 C C . ALA A 1 135 ? -14.732 1.801 13.201 1.00 88.88 135 ALA A C 1
ATOM 1028 O O . ALA A 1 135 ? -13.671 1.187 13.044 1.00 88.88 135 ALA A O 1
ATOM 1029 N N . PRO A 1 136 ? -15.144 2.201 14.415 1.00 87.75 136 PRO A N 1
ATOM 1030 C CA . PRO A 1 136 ? -14.396 1.871 15.617 1.00 87.75 136 PRO A CA 1
ATOM 1031 C C . PRO A 1 136 ? -14.481 0.368 15.917 1.00 87.75 136 PRO A C 1
ATOM 1033 O O . PRO A 1 136 ? -15.453 -0.303 15.572 1.00 87.75 136 PRO A O 1
ATOM 1036 N N . GLY A 1 137 ? -13.480 -0.152 16.630 1.00 87.12 137 GLY A N 1
ATOM 1037 C CA . GLY A 1 137 ? -13.500 -1.517 17.172 1.00 87.12 137 GLY A CA 1
ATOM 1038 C C . GLY A 1 137 ? -13.056 -2.621 16.209 1.00 87.12 137 GLY A C 1
ATOM 1039 O O . GLY A 1 137 ? -13.126 -3.793 16.571 1.00 87.12 137 GLY A O 1
ATOM 1040 N N . VAL A 1 138 ? -12.575 -2.275 15.013 1.00 93.38 138 VAL A N 1
ATOM 1041 C CA . VAL A 1 138 ? -11.928 -3.238 14.114 1.00 93.38 138 VAL A CA 1
ATOM 1042 C C . VAL A 1 138 ? -10.530 -3.570 14.640 1.00 93.38 138 VAL A C 1
ATOM 1044 O O . VAL A 1 138 ? -9.681 -2.691 14.766 1.00 93.38 138 VAL A O 1
ATOM 1047 N N . ASP A 1 139 ? -10.273 -4.849 14.922 1.00 96.31 139 ASP A N 1
ATOM 1048 C CA . ASP A 1 139 ? -8.940 -5.334 15.296 1.00 96.31 139 ASP A CA 1
ATOM 1049 C C . ASP A 1 139 ? -8.058 -5.485 14.047 1.00 96.31 139 ASP A C 1
ATOM 1051 O O . ASP A 1 139 ? -7.900 -6.565 13.469 1.00 96.31 139 ASP A O 1
ATOM 1055 N N . VAL A 1 140 ? -7.516 -4.356 13.590 1.00 97.38 140 VAL A N 1
ATOM 1056 C CA . VAL A 1 140 ? -6.686 -4.305 12.383 1.00 97.38 140 VAL A CA 1
ATOM 1057 C C . VAL A 1 140 ? -5.381 -5.083 12.538 1.00 97.38 140 VAL A C 1
ATOM 1059 O O . VAL A 1 140 ? -4.887 -5.611 11.547 1.00 97.38 140 VAL A O 1
ATOM 1062 N N . ALA A 1 141 ? -4.845 -5.209 13.756 1.00 97.50 141 ALA A N 1
ATOM 1063 C CA . ALA A 1 141 ? -3.622 -5.966 14.007 1.00 97.50 141 ALA A CA 1
ATOM 1064 C C . ALA A 1 141 ? -3.857 -7.463 13.757 1.00 97.50 141 ALA A C 1
ATOM 1066 O O . ALA A 1 141 ? -3.129 -8.083 12.983 1.00 97.50 141 ALA A O 1
ATOM 1067 N N . ALA A 1 142 ? -4.943 -8.024 14.300 1.00 98.00 142 ALA A N 1
ATOM 1068 C CA . ALA A 1 142 ? -5.302 -9.420 14.054 1.00 98.00 142 ALA A CA 1
ATOM 1069 C C . ALA A 1 142 ? -5.658 -9.699 12.582 1.00 98.00 142 ALA A C 1
ATOM 1071 O O . ALA A 1 142 ? -5.422 -10.798 12.072 1.00 98.00 142 ALA A O 1
ATOM 1072 N N . ILE A 1 143 ? -6.251 -8.725 11.882 1.00 98.25 143 ILE A N 1
ATOM 1073 C CA . ILE A 1 143 ? -6.485 -8.827 10.434 1.00 98.25 143 ILE A CA 1
ATOM 1074 C C . ILE A 1 143 ? -5.153 -8.810 9.685 1.00 98.25 143 ILE A C 1
ATOM 1076 O O . ILE A 1 143 ? -4.937 -9.652 8.816 1.00 98.25 143 ILE A O 1
ATOM 1080 N N . PHE A 1 144 ? -4.260 -7.883 10.025 1.00 98.50 144 PHE A N 1
ATOM 1081 C CA . PHE A 1 144 ? -2.953 -7.746 9.399 1.00 98.50 144 PHE A CA 1
ATOM 1082 C C . PHE A 1 144 ? -2.138 -9.037 9.511 1.00 98.50 144 PHE A C 1
ATOM 1084 O O . PHE A 1 144 ? -1.687 -9.551 8.488 1.00 98.50 144 PHE A O 1
ATOM 1091 N N . ASP A 1 145 ? -2.032 -9.610 10.710 1.00 97.94 145 ASP A N 1
ATOM 1092 C CA . ASP A 1 145 ? -1.270 -10.842 10.949 1.00 97.94 145 ASP A CA 1
ATOM 1093 C C . ASP A 1 145 ? -1.773 -12.024 10.110 1.00 97.94 145 ASP A C 1
ATOM 1095 O O . ASP A 1 145 ? -0.992 -12.879 9.687 1.00 97.94 145 ASP A O 1
ATOM 1099 N N . ARG A 1 146 ? -3.080 -12.069 9.837 1.00 97.88 146 ARG A N 1
ATOM 1100 C CA . ARG A 1 146 ? -3.706 -13.136 9.052 1.00 97.88 146 ARG A CA 1
ATOM 1101 C C . ARG A 1 146 ? -3.646 -12.888 7.543 1.00 97.88 146 ARG A C 1
ATOM 1103 O O . ARG A 1 146 ? -3.477 -13.836 6.782 1.00 97.88 146 ARG A O 1
ATOM 1110 N N . GLU A 1 147 ? -3.814 -11.642 7.103 1.00 98.06 147 GLU A N 1
ATOM 1111 C CA . GLU A 1 147 ? -4.160 -11.322 5.709 1.00 98.06 147 GLU A CA 1
ATOM 1112 C C . GLU A 1 147 ? -3.063 -10.567 4.951 1.00 98.06 147 GLU A C 1
ATOM 1114 O O . GLU A 1 147 ? -3.086 -10.542 3.721 1.00 98.06 147 GLU A O 1
ATOM 1119 N N . ALA A 1 148 ? -2.072 -9.967 5.624 1.00 96.75 148 ALA A N 1
ATOM 1120 C CA . ALA A 1 148 ? -1.066 -9.127 4.960 1.00 96.75 148 ALA A CA 1
ATOM 1121 C C . ALA A 1 148 ? -0.314 -9.864 3.834 1.00 96.75 148 ALA A C 1
ATOM 1123 O O . ALA A 1 148 ? -0.037 -9.283 2.781 1.00 96.75 148 ALA A O 1
ATOM 1124 N N . ALA A 1 149 ? -0.043 -11.160 4.017 1.00 95.62 149 ALA A N 1
ATOM 1125 C CA . ALA A 1 149 ? 0.604 -12.008 3.015 1.00 95.62 149 ALA A CA 1
ATOM 1126 C C . ALA A 1 149 ? -0.264 -12.269 1.767 1.00 95.62 149 ALA A C 1
ATOM 1128 O O . ALA A 1 149 ? 0.277 -12.582 0.708 1.00 95.62 149 ALA A O 1
ATOM 1129 N N . VAL A 1 150 ? -1.588 -12.125 1.873 1.00 96.00 150 VAL A N 1
ATOM 1130 C CA . VAL A 1 150 ? -2.542 -12.256 0.758 1.00 96.00 150 VAL A CA 1
ATOM 1131 C C . VAL A 1 150 ? -2.767 -10.905 0.078 1.00 96.00 150 VAL A C 1
ATOM 1133 O O . VAL A 1 150 ? -2.777 -10.819 -1.152 1.00 96.00 150 VAL A O 1
ATOM 1136 N N . LEU A 1 151 ? -2.891 -9.835 0.866 1.00 97.38 151 LEU A N 1
ATOM 1137 C CA . LEU A 1 151 ? -3.143 -8.486 0.356 1.00 97.38 151 LEU A CA 1
ATOM 1138 C C . LEU A 1 151 ? -1.954 -7.931 -0.440 1.00 97.38 151 LEU A C 1
ATOM 1140 O O . LEU A 1 151 ? -2.147 -7.255 -1.451 1.00 97.38 151 LEU A O 1
ATOM 1144 N N . HIS A 1 152 ? -0.718 -8.234 -0.034 1.00 97.69 152 HIS A N 1
ATOM 1145 C CA . HIS A 1 152 ? 0.463 -7.666 -0.685 1.00 97.69 152 HIS A CA 1
ATOM 1146 C C . HIS A 1 152 ? 0.666 -8.137 -2.137 1.00 97.69 152 HIS A C 1
ATOM 1148 O O . HIS A 1 152 ? 0.804 -7.279 -3.011 1.00 97.69 152 HIS A O 1
ATOM 1154 N N . PRO A 1 153 ? 0.617 -9.445 -2.467 1.00 96.69 153 PRO A N 1
ATOM 1155 C CA . PRO A 1 153 ? 0.665 -9.889 -3.861 1.00 96.69 153 PRO A CA 1
ATOM 1156 C C . PRO A 1 153 ? -0.484 -9.339 -4.711 1.00 96.69 153 PRO A C 1
ATOM 1158 O O . PRO A 1 153 ? -0.301 -9.091 -5.904 1.00 96.69 153 PRO A O 1
ATOM 1161 N N . LEU A 1 154 ? -1.665 -9.136 -4.116 1.00 96.06 154 LEU A N 1
ATOM 1162 C CA . LEU A 1 154 ? -2.804 -8.538 -4.808 1.00 96.06 154 LEU A CA 1
ATOM 1163 C C . LEU A 1 154 ? -2.521 -7.073 -5.179 1.00 96.06 154 LEU A C 1
ATOM 1165 O O . LEU A 1 154 ? -2.688 -6.700 -6.342 1.00 96.06 154 LEU A O 1
ATOM 1169 N N . ALA A 1 155 ? -2.003 -6.281 -4.234 1.00 96.19 155 ALA A N 1
ATOM 1170 C CA . ALA A 1 155 ? -1.544 -4.917 -4.495 1.00 96.19 155 ALA A CA 1
ATOM 1171 C C . ALA A 1 155 ? -0.446 -4.888 -5.567 1.00 96.19 155 ALA A C 1
ATOM 1173 O O . ALA A 1 155 ? -0.544 -4.125 -6.525 1.00 96.19 155 ALA A O 1
ATOM 1174 N N . LEU A 1 156 ? 0.560 -5.763 -5.460 1.00 95.75 156 LEU A N 1
ATOM 1175 C CA . LEU A 1 156 ? 1.651 -5.866 -6.432 1.00 95.75 156 LEU A CA 1
ATOM 1176 C C . LEU A 1 156 ? 1.124 -6.085 -7.854 1.00 95.75 156 LEU A C 1
ATOM 1178 O O . LEU A 1 156 ? 1.508 -5.359 -8.770 1.00 95.75 156 LEU A O 1
ATOM 1182 N N . ARG A 1 157 ? 0.223 -7.058 -8.042 1.00 93.81 157 ARG A N 1
ATOM 1183 C CA . ARG A 1 157 ? -0.378 -7.362 -9.352 1.00 93.81 157 ARG A CA 1
ATOM 1184 C C . ARG A 1 157 ? -1.164 -6.178 -9.902 1.00 93.81 157 ARG A C 1
ATOM 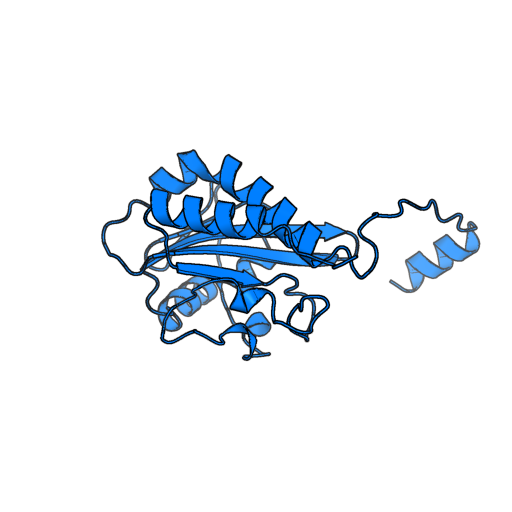1186 O O . ARG A 1 157 ? -1.044 -5.875 -11.085 1.00 93.81 157 ARG A O 1
ATOM 1193 N N . PHE A 1 158 ? -1.940 -5.509 -9.053 1.00 92.69 158 PHE A N 1
ATOM 1194 C CA . PHE A 1 158 ? -2.728 -4.346 -9.448 1.00 92.69 158 PHE A CA 1
ATOM 1195 C C . PHE A 1 158 ? -1.849 -3.171 -9.888 1.00 92.69 158 PHE A C 1
ATOM 1197 O O . PHE A 1 158 ? -2.022 -2.650 -10.989 1.00 92.69 158 PHE A O 1
ATOM 1204 N N . ILE A 1 159 ? -0.860 -2.790 -9.076 1.00 91.69 159 ILE A N 1
ATOM 1205 C CA . ILE A 1 159 ? 0.041 -1.672 -9.382 1.00 91.69 159 ILE A CA 1
ATOM 1206 C C . ILE A 1 159 ? 0.905 -1.993 -10.609 1.00 91.69 159 ILE A C 1
ATOM 1208 O O . ILE A 1 159 ? 1.096 -1.126 -11.460 1.00 91.69 159 ILE A O 1
ATOM 1212 N N . ALA A 1 160 ? 1.375 -3.236 -10.756 1.00 90.19 160 ALA A N 1
ATOM 1213 C CA . ALA A 1 160 ? 2.100 -3.667 -11.951 1.00 90.19 160 ALA A CA 1
ATOM 1214 C C . ALA A 1 160 ? 1.234 -3.570 -13.214 1.00 90.19 160 ALA A C 1
ATOM 1216 O O . ALA A 1 160 ? 1.703 -3.070 -14.233 1.00 90.19 160 ALA A O 1
ATOM 1217 N N . ALA A 1 161 ? -0.037 -3.977 -13.142 1.00 87.69 161 ALA A N 1
ATOM 1218 C CA . ALA A 1 161 ? -0.969 -3.855 -14.261 1.00 87.69 161 ALA A CA 1
ATOM 1219 C C . ALA A 1 161 ? -1.254 -2.388 -14.627 1.00 87.69 161 ALA A C 1
ATOM 1221 O O . ALA A 1 161 ? -1.325 -2.065 -15.810 1.00 87.69 161 ALA A O 1
ATOM 1222 N N . CYS A 1 162 ? -1.347 -1.491 -13.638 1.00 84.81 162 CYS A N 1
ATOM 1223 C CA . CYS A 1 162 ? -1.497 -0.051 -13.881 1.00 84.81 162 CYS A CA 1
ATOM 1224 C C . CYS A 1 162 ? -0.284 0.561 -14.600 1.00 84.81 162 CYS A C 1
ATOM 1226 O O . CYS A 1 162 ? -0.438 1.526 -15.341 1.00 84.81 162 CYS A O 1
ATOM 1228 N N . ASN A 1 163 ? 0.913 0.014 -14.374 1.00 82.44 163 ASN A N 1
ATOM 1229 C CA . ASN A 1 163 ? 2.181 0.562 -14.862 1.00 82.44 163 ASN A CA 1
ATOM 1230 C C . ASN A 1 163 ? 2.776 -0.208 -16.056 1.00 82.44 163 ASN A C 1
ATOM 1232 O O . ASN A 1 163 ? 3.906 0.061 -16.455 1.00 82.44 163 ASN A O 1
ATOM 1236 N N . ALA A 1 164 ? 2.038 -1.148 -16.657 1.00 77.19 164 ALA A N 1
ATOM 1237 C CA . ALA A 1 164 ? 2.507 -1.894 -17.830 1.00 77.19 164 ALA A CA 1
ATOM 1238 C C . ALA A 1 164 ? 2.662 -1.015 -19.097 1.00 77.19 164 ALA A C 1
ATOM 1240 O O . ALA A 1 164 ? 3.350 -1.401 -20.040 1.00 77.19 164 ALA A O 1
ATOM 1241 N N . GLY A 1 165 ? 2.078 0.191 -19.114 1.00 66.69 165 GLY A N 1
ATOM 1242 C CA . GLY A 1 165 ? 2.065 1.084 -20.278 1.00 66.69 165 GLY A CA 1
ATOM 1243 C C . GLY A 1 165 ? 1.102 0.610 -21.376 1.00 66.69 165 GLY A C 1
ATOM 1244 O O . GLY A 1 165 ? 0.196 -0.181 -21.124 1.00 66.69 165 GLY A O 1
ATOM 1245 N N . GLU A 1 166 ? 1.284 1.092 -22.613 1.00 54.56 166 GLU A N 1
ATOM 1246 C CA . GLU A 1 166 ? 0.450 0.688 -23.765 1.00 54.56 166 GLU A CA 1
ATOM 1247 C C . GLU A 1 166 ? 0.662 -0.783 -24.176 1.00 54.56 166 GLU A C 1
ATOM 1249 O O . GLU A 1 166 ? -0.224 -1.406 -24.763 1.00 54.56 166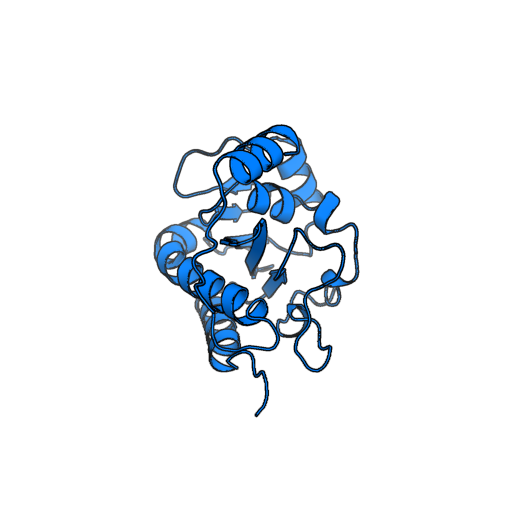 GLU A O 1
ATOM 1254 N N . SER A 1 167 ? 1.829 -1.358 -23.859 1.00 52.75 167 SER A N 1
ATOM 1255 C CA . SER A 1 167 ? 2.125 -2.772 -24.097 1.00 52.75 167 SER A CA 1
ATOM 1256 C C . SER A 1 167 ? 1.747 -3.619 -22.887 1.00 52.75 167 SER A C 1
ATOM 1258 O O . SER A 1 167 ? 2.353 -3.522 -21.831 1.00 52.75 167 SER A O 1
ATOM 1260 N N . GLN A 1 168 ? 0.824 -4.563 -23.073 1.00 60.75 168 GLN A N 1
ATOM 1261 C CA . GLN A 1 168 ? 0.526 -5.595 -22.066 1.00 60.75 168 GLN A CA 1
ATOM 1262 C C . GLN A 1 168 ? 1.659 -6.623 -21.894 1.00 60.75 168 GLN A C 1
ATOM 1264 O O . GLN A 1 168 ? 1.580 -7.509 -21.046 1.00 60.75 168 GLN A O 1
ATOM 1269 N N . VAL A 1 169 ? 2.705 -6.531 -22.717 1.00 63.91 169 VAL A N 1
ATOM 1270 C CA . VAL A 1 169 ? 3.859 -7.424 -22.684 1.00 63.91 169 VAL A CA 1
ATOM 1271 C C . VAL A 1 169 ? 5.051 -6.665 -22.124 1.00 63.91 169 VAL A C 1
ATOM 1273 O O . V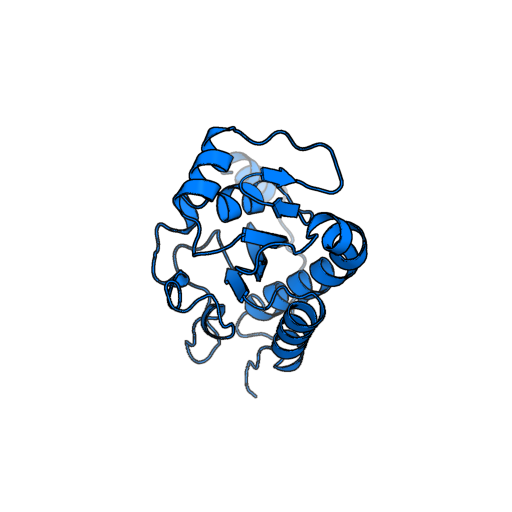AL A 1 169 ? 5.617 -5.800 -22.792 1.00 63.91 169 VAL A O 1
ATOM 1276 N N . THR A 1 170 ? 5.480 -7.041 -20.922 1.00 70.62 170 THR A N 1
ATOM 1277 C CA . THR A 1 170 ? 6.753 -6.581 -20.367 1.00 70.62 170 THR A CA 1
ATOM 1278 C C . THR A 1 170 ? 7.896 -7.136 -21.212 1.00 70.62 170 THR A C 1
ATOM 1280 O O . THR A 1 170 ? 8.182 -8.334 -21.186 1.00 70.62 170 THR A O 1
ATOM 1283 N N . GLN A 1 171 ? 8.569 -6.269 -21.967 1.00 73.38 171 GLN A N 1
ATOM 1284 C CA . GLN A 1 171 ? 9.757 -6.658 -22.718 1.00 73.38 171 GLN A CA 1
ATOM 1285 C C . GLN A 1 171 ? 10.986 -6.629 -21.810 1.00 73.38 171 GLN A C 1
ATOM 1287 O O . GLN A 1 171 ? 11.467 -5.571 -21.413 1.00 73.38 171 GLN A O 1
ATOM 1292 N N . ILE A 1 172 ? 11.524 -7.808 -21.506 1.00 79.69 172 ILE A N 1
ATOM 1293 C CA . ILE A 1 172 ? 12.812 -7.937 -20.825 1.00 79.69 172 ILE A CA 1
ATOM 1294 C C . ILE A 1 172 ? 13.907 -7.935 -21.889 1.00 79.69 172 ILE A C 1
ATOM 1296 O O . ILE A 1 172 ? 14.151 -8.943 -22.552 1.00 79.69 172 ILE A O 1
ATOM 1300 N N . VAL A 1 173 ? 14.549 -6.782 -22.075 1.00 80.56 173 VAL A N 1
ATOM 1301 C CA . VAL A 1 173 ? 15.620 -6.600 -23.061 1.00 80.56 173 VAL A CA 1
ATOM 1302 C C . VAL A 1 173 ? 16.960 -6.484 -22.347 1.00 80.56 173 VAL A C 1
ATOM 1304 O O . VAL A 1 173 ? 17.132 -5.691 -21.424 1.00 80.56 173 VAL A O 1
ATOM 1307 N N . GLN A 1 174 ? 17.944 -7.263 -22.794 1.00 81.56 174 GLN A N 1
ATOM 1308 C CA . GLN A 1 174 ? 19.312 -7.101 -22.325 1.00 81.56 174 GLN A CA 1
ATOM 1309 C C . GLN A 1 174 ? 19.973 -5.933 -23.063 1.00 81.56 174 GLN A C 1
ATOM 1311 O O . GLN A 1 174 ? 20.299 -6.033 -24.246 1.00 81.56 174 GLN A O 1
ATOM 1316 N N . HIS A 1 175 ? 20.242 -4.845 -22.347 1.00 83.00 175 HIS A N 1
ATOM 1317 C CA . HIS A 1 175 ? 21.082 -3.771 -22.863 1.00 83.00 175 HIS A CA 1
ATOM 1318 C C . HIS A 1 175 ? 22.557 -4.183 -22.788 1.00 83.00 175 HIS A C 1
ATOM 1320 O O . HIS A 1 175 ? 23.055 -4.587 -21.735 1.00 83.00 175 HIS A O 1
ATOM 1326 N N . ARG A 1 176 ? 23.276 -4.096 -23.911 1.00 88.31 176 ARG A N 1
ATOM 1327 C CA . ARG A 1 176 ? 24.730 -4.296 -23.949 1.00 88.31 176 ARG A CA 1
ATOM 1328 C C . ARG A 1 176 ? 25.411 -2.937 -23.917 1.00 88.31 176 ARG A C 1
ATOM 1330 O O . ARG A 1 176 ? 25.469 -2.264 -24.936 1.00 88.31 176 ARG A O 1
ATOM 1337 N N . LEU A 1 177 ? 25.922 -2.566 -22.747 1.00 89.75 177 LEU A N 1
ATOM 1338 C CA . LEU A 1 177 ? 26.770 -1.390 -22.582 1.00 89.75 177 LEU A CA 1
ATOM 1339 C C . LEU A 1 177 ? 28.242 -1.793 -22.696 1.00 89.75 177 LEU A C 1
ATOM 1341 O O . LEU A 1 177 ? 28.685 -2.803 -22.142 1.00 89.75 177 LEU A O 1
ATOM 1345 N N . THR A 1 178 ? 29.019 -0.982 -23.395 1.00 94.44 178 THR A N 1
ATOM 1346 C CA . THR A 1 178 ? 30.478 -1.045 -23.401 1.00 94.44 178 THR A CA 1
ATOM 1347 C C . THR A 1 178 ? 31.037 -0.649 -22.032 1.00 94.44 178 THR A C 1
ATOM 1349 O O . THR A 1 178 ? 30.396 0.034 -21.232 1.00 94.44 178 THR A O 1
ATOM 1352 N N . ARG A 1 179 ? 32.296 -1.020 -21.757 1.00 94.19 179 ARG A N 1
ATOM 1353 C CA . ARG A 1 179 ? 32.980 -0.620 -20.512 1.00 94.19 179 ARG A CA 1
ATOM 1354 C C . ARG A 1 179 ? 32.991 0.899 -20.310 1.00 94.19 179 ARG A C 1
ATOM 1356 O O . ARG A 1 179 ? 32.870 1.354 -19.175 1.00 94.19 179 ARG A O 1
ATOM 1363 N N . ARG A 1 180 ? 33.135 1.674 -21.395 1.00 94.19 180 ARG A N 1
ATOM 1364 C CA . ARG A 1 180 ? 33.173 3.139 -21.329 1.00 94.19 180 ARG A CA 1
ATOM 1365 C C . ARG A 1 180 ? 31.801 3.724 -21.010 1.00 94.19 180 ARG A C 1
ATOM 1367 O O . ARG A 1 180 ? 31.728 4.615 -20.174 1.00 94.19 180 ARG A O 1
ATOM 1374 N N . GLU A 1 181 ? 30.732 3.189 -21.594 1.00 95.50 181 GLU A N 1
ATOM 1375 C CA . GLU A 1 181 ? 29.359 3.606 -21.277 1.00 95.50 181 GLU A CA 1
ATOM 1376 C C . GLU A 1 181 ? 29.006 3.313 -19.817 1.00 95.50 181 GLU A C 1
ATOM 1378 O O . GLU A 1 181 ? 28.481 4.187 -19.134 1.00 95.50 181 GLU A O 1
ATOM 1383 N N . VAL A 1 182 ? 29.388 2.142 -19.293 1.00 92.75 182 VAL A N 1
ATOM 1384 C CA . VAL A 1 182 ? 29.215 1.826 -17.864 1.00 92.75 182 VAL A CA 1
ATOM 1385 C C . VAL A 1 182 ? 29.985 2.809 -16.978 1.00 92.75 182 VAL A C 1
ATOM 1387 O O . VAL A 1 182 ? 29.473 3.236 -15.945 1.00 92.75 182 VAL A O 1
ATOM 1390 N N . GLN A 1 183 ? 31.210 3.182 -17.363 1.00 92.94 183 GLN A N 1
ATOM 1391 C CA . GLN A 1 183 ? 32.000 4.159 -16.612 1.00 92.94 183 GLN A CA 1
ATOM 1392 C C . GLN A 1 183 ? 31.343 5.544 -16.612 1.00 92.94 183 GLN A C 1
ATOM 1394 O O . GLN A 1 183 ? 31.266 6.163 -15.555 1.00 92.94 183 GLN A O 1
ATOM 1399 N N . CYS A 1 184 ? 30.863 6.024 -17.762 1.00 94.81 184 CYS A N 1
ATOM 1400 C CA . CYS A 1 184 ? 30.163 7.305 -17.843 1.00 94.81 184 CYS A CA 1
ATOM 1401 C C . CYS A 1 184 ? 28.883 7.297 -17.000 1.00 94.81 184 CYS A C 1
ATOM 1403 O O . CYS A 1 184 ? 28.642 8.244 -16.260 1.00 94.81 184 CYS A O 1
ATOM 1405 N N . LEU A 1 185 ? 28.106 6.212 -17.056 1.00 89.25 185 LEU A N 1
ATOM 1406 C CA . LEU A 1 185 ? 26.853 6.099 -16.313 1.00 89.25 185 LEU A CA 1
ATOM 1407 C C . LEU A 1 185 ? 27.075 6.143 -14.794 1.00 89.25 185 LEU A C 1
ATOM 1409 O O . LEU A 1 185 ? 26.361 6.845 -14.092 1.00 89.25 185 LEU A O 1
ATOM 1413 N N . LYS A 1 186 ? 28.112 5.461 -14.290 1.00 89.19 186 LYS A N 1
ATOM 1414 C CA . LYS A 1 186 ? 28.469 5.479 -12.859 1.00 89.19 186 LYS A CA 1
ATOM 1415 C C . LYS A 1 186 ? 28.918 6.847 -12.343 1.00 89.19 186 LYS A C 1
ATOM 1417 O O . LYS A 1 186 ? 28.846 7.070 -11.145 1.00 89.19 186 LYS A O 1
ATOM 1422 N N . LEU A 1 187 ? 29.452 7.703 -13.213 1.00 88.75 187 LEU A N 1
ATOM 1423 C CA . LEU A 1 187 ? 29.935 9.036 -12.841 1.00 88.75 187 LEU A CA 1
ATOM 1424 C C . LEU A 1 187 ? 28.853 10.114 -12.954 1.00 88.75 187 LEU A C 1
ATOM 1426 O O . LEU A 1 187 ? 29.015 11.183 -12.378 1.00 88.75 187 LEU A O 1
ATOM 1430 N N . ALA A 1 188 ? 27.803 9.858 -13.735 1.00 81.50 188 ALA A N 1
ATOM 1431 C CA . ALA A 1 188 ? 26.707 10.796 -13.954 1.00 81.50 188 ALA A CA 1
ATOM 1432 C C . ALA A 1 188 ? 25.529 10.609 -12.978 1.00 81.50 188 ALA A C 1
ATOM 1434 O O . ALA A 1 188 ? 24.673 11.489 -12.922 1.00 81.50 188 ALA A O 1
ATOM 1435 N N . ALA A 1 189 ? 25.468 9.468 -12.281 1.00 62.44 189 ALA A N 1
ATOM 1436 C CA . ALA A 1 189 ? 24.433 9.126 -11.302 1.00 62.44 189 ALA A CA 1
ATOM 1437 C C . ALA A 1 189 ? 24.689 9.745 -9.921 1.00 62.44 189 ALA A C 1
ATOM 1439 O O . ALA A 1 189 ? 25.876 9.862 -9.538 1.00 62.44 189 ALA A O 1
#

Foldseek 3Di:
DALDLPVVLLVVLQVLLVVQQLNAKFKQLFLPDLAAQAGPVRHGPRCSGRHAPQCNPVVVPSCCSVQQLLNVVLLVDQAKWKDAQLDIGDPDDDDDDSVSSVSCNVPPSLFRMKIKAWEADPPGGIMIMIRTHNDPDRPVVVVCVVCRVPNRVSGHSSSCSSPVPPDPDDDDDDDDDDPVRVVVVVVVD

pLDDT: mean 84.5, std 13.32, range [32.12, 98.5]

Radius of gyration: 17.77 Å; chains: 1; bounding box: 50×31×45 Å

Secondary structure (DSSP, 8-state):
------HHHHHHHHHHHHHTT--EEEEES-TT-SSPPB-TTS-BGGGGS---GGGTTGGG-TTHHHH-HHHHHHHH-SS-EEEETTEEEESS-----HHHHHHHHHT-SS-SEEEEEEEE-GGG-EEEEEEEE--TT--HHHHHHHHHHHHHHHHHHHHHHHTS-S-SS---------HHHHHHHHHH-

Sequence (189 aa):
MNAMLPIELVDQILDHGHRLGLPLIATCADISSARPAQLADGTPVASLFPFSQDAGAYWRQGDLALHNAIVTVARGLAEPFYFDRGKICSWRPLRVDPEIEREAQRRSYAVESAIVAPVHLPAGVIGAVVWATSAPGVDVAAIFDREAAVLHPLALRFIAACNAGESQVTQIVQHRLTRREVQCLKLAA